Protein AF-A0A2U3YNX2-F1 (afdb_monomer)

Radius of gyration: 19.78 Å; Cα contacts (8 Å, |Δi|>4): 220; chains: 1; bounding box: 64×42×51 Å

Secondary structure (DSSP, 8-state):
--STT-S-TTTTTHHHHHHHGGGGSHHHHHHS---TTT-PPPPHHHHHHHHHHTTTTHHHHHHHHHHHHHHHHHHHH-SS--HHHHHHHHIIIIISSPPPTT--SGGG-GGGGTT-TTTTTHHHHHHHHHHHHIIIIIHHH-TT-HHHHHHHIIIIITTGGGS-HHHHHHHHHSS---SHHHHHHTT-----PPPPP-

Mean predicted aligned error: 4.1 Å

Organism: Leptonychotes weddellii (NCBI:txid9713)

Foldseek 3Di:
DQPFLPADLLASCLVVLLVVVLCLDDVSVQVVDADPPPRDTDDPVVSVVVNVCVLPCVQLVVLVLVLVLVLLQCVVPPDDDDSQVSSQVSCCPRNVHGDDPPDRVVVVVCCCVVPCRNPSCSVVSSNQLSLQLNCQQCVVPHVPDPVLVVLCCVLPGVRGHVDHPQRSSCSSRVHGGDNCSVCVVNVHDDDPDDPDDD

Solvent-accessible surface area (backbone atoms only — not comparable to full-atom values): 11283 Å² total; per-residue (Å²): 127,36,64,64,78,43,45,59,76,44,47,58,53,15,68,57,56,29,57,54,51,44,82,58,35,73,69,55,42,58,75,76,46,58,39,92,87,78,65,45,67,80,54,69,72,60,54,54,50,53,46,59,49,69,60,63,63,45,66,59,53,51,32,46,51,50,36,53,24,49,40,38,44,43,65,71,70,46,94,81,67,55,60,46,59,50,44,33,49,36,22,42,75,63,50,69,49,69,58,64,87,96,60,52,65,60,86,68,42,59,50,67,78,64,88,32,59,66,40,54,50,18,61,62,52,8,44,24,49,10,32,28,53,37,50,66,48,30,65,69,70,39,84,83,32,65,66,60,53,49,49,48,42,59,39,61,57,65,48,23,34,73,50,58,66,70,57,29,45,24,67,64,68,76,41,80,84,51,56,58,46,34,39,49,74,72,74,42,85,74,82,81,74,74,77,77,84,128

Sequence (198 aa):
MFSGTHVERDFVEAPSQMLENWVWEKEPLLRMSQHYKTGSAIPQELLEKLIKSRQANTGLFNLRQIVLAKVDQALHTQTAADPAEEYARLCQEILGVPATPGTNMPATFGHLAGGYDAQYYGYLWSEVYSMDMFHTRFKQEGILNGKVGMDYRSCILRPGGSQDASVMLKLFLGRDPKQDAFLLSKGLQVDRSEPAAC

pLDDT: mean 95.64, std 9.5, range [41.25, 98.88]

Structure (mmCIF, N/CA/C/O backbone):
data_AF-A0A2U3YNX2-F1
#
_entry.id   AF-A0A2U3YNX2-F1
#
loop_
_atom_site.group_PDB
_atom_site.id
_atom_site.type_symbol
_atom_site.label_atom_id
_atom_site.label_alt_id
_atom_site.label_comp_id
_atom_site.label_asym_id
_atom_site.label_entity_id
_atom_site.label_seq_id
_atom_site.pdbx_PDB_ins_code
_atom_site.Cartn_x
_atom_site.Cartn_y
_atom_site.Cartn_z
_atom_site.occupancy
_atom_site.B_iso_or_equiv
_atom_site.auth_seq_id
_atom_site.auth_comp_id
_atom_site.auth_asym_id
_atom_site.auth_atom_id
_atom_site.pdbx_PDB_model_num
ATOM 1 N N . MET A 1 1 ? 6.888 23.801 -3.495 1.00 81.25 1 MET A N 1
ATOM 2 C CA . MET A 1 1 ? 5.542 23.807 -2.877 1.00 81.25 1 MET A CA 1
ATOM 3 C C . MET A 1 1 ? 5.515 22.633 -1.911 1.00 81.25 1 MET A C 1
ATOM 5 O O . MET A 1 1 ? 5.880 21.557 -2.348 1.00 81.25 1 MET A O 1
ATOM 9 N N . PHE A 1 2 ? 5.182 22.837 -0.632 1.00 95.88 2 PHE A N 1
ATOM 10 C CA . PHE A 1 2 ? 5.321 21.809 0.424 1.00 95.88 2 PHE A CA 1
ATOM 11 C C . PHE A 1 2 ? 3.994 21.462 1.119 1.00 95.88 2 PHE A C 1
ATOM 13 O O . PHE A 1 2 ? 3.969 20.803 2.153 1.00 95.88 2 PHE A O 1
ATOM 20 N N . SER A 1 3 ? 2.874 21.959 0.598 1.00 97.06 3 SER A N 1
ATOM 21 C CA . SER A 1 3 ? 1.559 21.782 1.209 1.00 97.06 3 SER A CA 1
ATOM 22 C C . SER A 1 3 ? 0.959 20.411 0.894 1.00 97.06 3 SER A C 1
ATOM 24 O O . SER A 1 3 ? 1.082 19.912 -0.223 1.00 97.06 3 SER A O 1
ATOM 26 N N . GLY A 1 4 ? 0.227 19.839 1.852 1.00 96.44 4 GLY A N 1
ATOM 27 C CA . GLY A 1 4 ? -0.567 18.626 1.640 1.00 96.44 4 GLY A CA 1
ATOM 28 C C . GLY A 1 4 ? 0.288 17.422 1.246 1.00 96.44 4 GLY A C 1
ATOM 29 O O . GLY A 1 4 ? 1.266 17.111 1.913 1.00 96.44 4 GLY A O 1
ATOM 30 N N . THR A 1 5 ? -0.089 16.759 0.155 1.00 96.56 5 THR A N 1
ATOM 31 C CA . THR A 1 5 ? 0.521 15.511 -0.330 1.00 96.56 5 THR A CA 1
ATOM 32 C C . THR A 1 5 ? 1.736 15.727 -1.241 1.00 96.56 5 THR A C 1
ATOM 34 O O . THR A 1 5 ? 2.142 14.803 -1.940 1.00 96.56 5 THR A O 1
ATOM 37 N N . HIS A 1 6 ? 2.317 16.932 -1.275 1.00 96.38 6 HIS A N 1
ATOM 38 C CA . HIS A 1 6 ? 3.547 17.218 -2.027 1.00 96.38 6 HIS A CA 1
ATOM 39 C C . HIS A 1 6 ? 4.790 16.703 -1.284 1.00 96.38 6 HIS A C 1
ATOM 41 O O . HIS A 1 6 ? 5.629 17.493 -0.864 1.00 96.38 6 HIS A O 1
ATOM 47 N N . VAL A 1 7 ? 4.867 15.388 -1.100 1.00 96.81 7 VAL A N 1
ATOM 48 C CA . VAL A 1 7 ? 5.974 14.649 -0.471 1.00 96.81 7 VAL A CA 1
ATOM 49 C C . VAL A 1 7 ? 6.688 13.786 -1.517 1.00 96.81 7 VAL A C 1
ATOM 51 O O . VAL A 1 7 ? 6.331 13.804 -2.699 1.00 96.81 7 VAL A O 1
ATOM 54 N N . GLU A 1 8 ? 7.692 13.024 -1.099 1.00 96.38 8 GLU A N 1
ATOM 55 C CA . GLU A 1 8 ? 8.365 12.040 -1.937 1.00 96.38 8 GLU A CA 1
ATOM 56 C C . GLU A 1 8 ? 7.362 11.025 -2.508 1.00 96.38 8 GLU A C 1
ATOM 58 O O . GLU A 1 8 ? 6.446 10.550 -1.828 1.00 96.38 8 GLU A O 1
ATOM 63 N N . ARG A 1 9 ? 7.517 10.689 -3.793 1.00 93.00 9 ARG A N 1
ATOM 64 C CA . ARG A 1 9 ? 6.574 9.829 -4.529 1.00 93.00 9 ARG A CA 1
ATOM 65 C C . ARG A 1 9 ? 6.492 8.409 -3.985 1.00 93.00 9 ARG A C 1
ATOM 67 O O . ARG A 1 9 ? 5.447 7.783 -4.100 1.00 93.00 9 ARG A O 1
ATOM 74 N N . ASP A 1 10 ? 7.562 7.921 -3.377 1.00 95.19 10 ASP A N 1
ATOM 75 C CA . ASP A 1 10 ? 7.622 6.622 -2.717 1.00 95.19 10 ASP A CA 1
ATOM 76 C C . ASP A 1 10 ? 7.159 6.664 -1.249 1.00 95.19 10 ASP A C 1
ATOM 78 O O . ASP A 1 10 ? 7.093 5.617 -0.606 1.00 95.19 10 ASP A O 1
ATOM 82 N N . PHE A 1 11 ? 6.764 7.834 -0.734 1.00 97.69 11 PHE A N 1
ATOM 83 C CA . PHE A 1 11 ? 6.149 8.000 0.586 1.00 97.69 11 PHE A CA 1
ATOM 84 C C . PHE A 1 11 ? 4.675 8.421 0.536 1.00 97.69 11 PHE A C 1
ATOM 86 O O . PHE A 1 11 ? 3.937 8.157 1.484 1.00 97.69 11 PHE A O 1
ATOM 93 N N . VAL A 1 12 ? 4.223 9.065 -0.545 1.00 96.81 12 VAL A N 1
ATOM 94 C CA . VAL A 1 12 ? 2.881 9.674 -0.631 1.00 96.81 12 VAL A CA 1
ATOM 95 C C . VAL A 1 12 ? 1.726 8.703 -0.345 1.00 96.81 12 VAL A C 1
ATOM 97 O O . VAL A 1 12 ? 0.701 9.125 0.189 1.00 96.81 12 VAL A O 1
ATOM 100 N N . GLU A 1 13 ? 1.905 7.408 -0.627 1.00 96.88 13 GLU A N 1
ATOM 101 C CA . GLU A 1 13 ? 0.905 6.359 -0.380 1.00 96.88 13 GLU A CA 1
ATOM 102 C C . GLU A 1 13 ? 1.015 5.729 1.020 1.00 96.88 13 GLU A C 1
ATOM 104 O O . GLU A 1 13 ? 0.081 5.080 1.491 1.00 96.88 13 GLU A O 1
ATOM 109 N N . ALA A 1 14 ? 2.128 5.914 1.736 1.00 98.31 14 ALA A N 1
ATOM 110 C CA . ALA A 1 14 ? 2.319 5.279 3.038 1.00 98.31 14 ALA A CA 1
ATOM 111 C C . ALA A 1 14 ? 1.260 5.724 4.073 1.00 98.31 14 ALA A C 1
ATOM 113 O O . ALA A 1 14 ? 0.744 4.869 4.801 1.00 98.31 14 ALA A O 1
ATOM 114 N N . PRO A 1 15 ? 0.860 7.014 4.152 1.00 98.56 15 PRO A N 1
ATOM 115 C CA . PRO A 1 15 ? -0.241 7.446 5.011 1.00 98.56 15 PRO A CA 1
ATOM 116 C C . PRO A 1 15 ? -1.586 6.771 4.700 1.00 98.56 15 PRO A C 1
ATOM 118 O O . PRO A 1 15 ? -2.270 6.342 5.631 1.00 98.56 15 PRO A O 1
ATOM 121 N N . SER A 1 16 ? -1.973 6.666 3.423 1.00 98.44 16 SER A N 1
ATOM 122 C CA . SER A 1 16 ? -3.249 6.069 3.002 1.00 98.44 16 SER A CA 1
ATOM 123 C C . SER A 1 16 ? -3.256 4.559 3.243 1.00 98.44 16 SER A C 1
ATOM 125 O O . SER A 1 16 ? -4.151 4.061 3.927 1.00 98.44 16 SER A O 1
ATOM 127 N N . GLN A 1 17 ? -2.218 3.848 2.799 1.00 98.50 17 GLN A N 1
ATOM 128 C CA . GLN A 1 17 ? -2.073 2.403 3.006 1.00 98.50 17 GLN A CA 1
ATOM 129 C C . GLN A 1 17 ? -2.008 2.025 4.494 1.00 98.50 17 GLN A C 1
ATOM 131 O O . GLN A 1 17 ? -2.507 0.975 4.902 1.00 98.50 17 GLN A O 1
ATOM 136 N N . MET A 1 18 ? -1.461 2.895 5.351 1.00 98.62 18 MET A N 1
ATOM 137 C CA . MET A 1 18 ? -1.466 2.662 6.798 1.00 98.62 18 MET A CA 1
ATOM 138 C C . MET A 1 18 ? -2.904 2.626 7.325 1.00 98.62 18 MET A C 1
ATOM 140 O O . MET A 1 18 ? -3.254 1.726 8.093 1.00 98.62 18 MET A O 1
ATOM 144 N N . LEU A 1 19 ? -3.739 3.578 6.895 1.00 98.69 19 LEU A N 1
ATOM 145 C CA . LEU A 1 19 ? -5.139 3.690 7.306 1.00 98.69 19 LEU A CA 1
ATOM 146 C C . LEU A 1 19 ? -6.004 2.538 6.777 1.00 98.69 19 LEU A C 1
ATOM 148 O O . LEU A 1 19 ? -6.979 2.170 7.435 1.00 98.69 19 LEU A O 1
ATOM 152 N N . GLU A 1 20 ? -5.623 1.891 5.671 1.00 98.62 20 GLU A N 1
ATOM 153 C CA . GLU A 1 20 ? -6.298 0.677 5.190 1.00 98.62 20 GLU A CA 1
ATOM 154 C C . GLU A 1 20 ? -6.285 -0.457 6.224 1.00 98.62 20 GLU A C 1
ATOM 156 O O . GLU A 1 20 ? -7.176 -1.302 6.225 1.00 98.62 20 GLU A O 1
ATOM 161 N N . ASN A 1 21 ? -5.342 -0.480 7.171 1.00 98.62 21 ASN A N 1
ATOM 162 C CA . ASN A 1 21 ? -5.353 -1.497 8.222 1.00 98.62 21 ASN A CA 1
ATOM 163 C C . ASN A 1 21 ? -6.625 -1.465 9.085 1.00 98.62 21 ASN A C 1
ATOM 165 O O . ASN A 1 21 ? -7.028 -2.510 9.589 1.00 98.62 21 ASN A O 1
ATOM 169 N N . TRP A 1 22 ? -7.312 -0.323 9.211 1.00 98.69 22 TRP A N 1
ATOM 170 C CA . TRP A 1 22 ? -8.541 -0.237 10.006 1.00 98.69 22 TRP A CA 1
ATOM 171 C C . TRP A 1 22 ? -9.676 -1.076 9.416 1.00 98.69 22 TRP A C 1
ATOM 173 O O . TRP A 1 22 ? -10.445 -1.653 10.182 1.00 98.69 22 TRP A O 1
ATOM 183 N N . VAL A 1 23 ? -9.764 -1.234 8.089 1.00 98.56 23 VAL A N 1
ATOM 184 C CA . VAL A 1 23 ? -10.784 -2.112 7.476 1.00 98.56 23 VAL A CA 1
ATOM 185 C C . VAL A 1 23 ? -10.473 -3.606 7.647 1.00 98.56 23 VAL A C 1
ATOM 187 O O . VAL A 1 23 ? -11.238 -4.451 7.195 1.00 98.56 23 VAL A O 1
ATOM 190 N N . TRP A 1 24 ? -9.384 -3.941 8.343 1.00 98.50 24 TRP A N 1
ATOM 191 C CA . TRP A 1 24 ? -8.986 -5.305 8.693 1.00 98.50 24 TRP A CA 1
ATOM 192 C C . TRP A 1 24 ? -8.952 -5.551 10.207 1.00 98.50 24 TRP A C 1
ATOM 194 O O . TRP A 1 24 ? -8.499 -6.604 10.652 1.00 98.50 24 TRP A O 1
ATOM 204 N N . GLU A 1 25 ? -9.449 -4.607 11.007 1.00 98.38 25 GLU A N 1
ATOM 205 C CA . GLU A 1 25 ? -9.525 -4.719 12.461 1.00 98.38 25 GLU A CA 1
ATOM 206 C C . GLU A 1 25 ? -10.983 -4.831 12.921 1.00 98.38 25 GLU A C 1
ATOM 208 O O . GLU A 1 25 ? -11.876 -4.137 12.431 1.00 98.38 25 GLU A O 1
ATOM 213 N N . LYS A 1 26 ? -11.232 -5.699 13.909 1.00 97.88 26 LYS A N 1
ATOM 214 C CA . LYS A 1 26 ? -12.588 -6.010 14.389 1.00 97.88 26 LYS A CA 1
ATOM 215 C C . LYS A 1 26 ? -13.340 -4.777 14.891 1.00 97.88 26 LYS A C 1
ATOM 217 O O . LYS A 1 26 ? -14.494 -4.576 14.523 1.00 97.88 26 LYS A O 1
ATOM 222 N N . GLU A 1 27 ? -12.712 -3.975 15.744 1.00 97.81 27 GLU A N 1
ATOM 223 C CA . GLU A 1 27 ? -13.379 -2.835 16.377 1.00 97.81 27 GLU A CA 1
ATOM 224 C C . GLU A 1 27 ? -13.766 -1.739 15.361 1.00 97.81 27 GLU A C 1
ATOM 226 O O . GLU A 1 27 ? -14.940 -1.364 15.337 1.00 97.81 27 GLU A O 1
ATOM 231 N N . PRO A 1 28 ? -12.880 -1.270 14.456 1.00 98.44 28 PRO A N 1
ATOM 232 C CA . PRO A 1 28 ? -13.285 -0.347 13.397 1.00 98.44 28 PRO A CA 1
ATOM 233 C C . PRO A 1 28 ? -14.353 -0.919 12.457 1.00 98.44 28 PRO A C 1
ATOM 235 O O . PRO A 1 28 ? -15.303 -0.209 12.133 1.00 98.44 28 PRO A O 1
ATOM 238 N N . LEU A 1 29 ? -14.258 -2.193 12.056 1.00 98.62 29 LEU A N 1
ATOM 239 C CA . LEU A 1 29 ? -15.266 -2.828 11.198 1.00 98.62 29 LEU A CA 1
ATOM 240 C C . LEU A 1 29 ? -16.660 -2.812 11.834 1.00 98.62 29 LEU A C 1
ATOM 242 O O . LEU A 1 29 ? -17.636 -2.487 11.160 1.00 98.62 29 LEU A O 1
ATOM 246 N N . LEU A 1 30 ? -16.767 -3.091 13.135 1.00 98.25 30 LEU A N 1
ATOM 247 C CA . LEU A 1 30 ? -18.038 -3.013 13.865 1.00 98.25 30 LEU A CA 1
ATOM 248 C C . LEU A 1 30 ? -18.584 -1.581 13.952 1.00 98.25 30 LEU A C 1
ATOM 250 O O . LEU A 1 30 ? -19.796 -1.395 13.950 1.00 98.25 30 LEU A O 1
ATOM 254 N N . ARG A 1 31 ? -17.715 -0.564 13.990 1.00 98.44 31 ARG A N 1
ATOM 255 C CA . ARG A 1 31 ? -18.131 0.850 13.975 1.00 98.44 31 ARG A CA 1
ATOM 256 C C . ARG A 1 31 ? -18.600 1.328 12.600 1.00 98.44 31 ARG A C 1
ATOM 258 O O . ARG A 1 31 ? -19.369 2.280 12.530 1.00 98.44 31 ARG A O 1
ATOM 265 N N . MET A 1 32 ? -18.124 0.698 11.528 1.00 98.50 32 MET A N 1
ATOM 266 C CA . MET A 1 32 ? -18.428 1.068 10.140 1.00 98.50 32 MET A CA 1
ATOM 267 C C . MET A 1 32 ? -19.516 0.196 9.501 1.00 98.50 32 MET A C 1
ATOM 269 O O . MET A 1 32 ? -19.795 0.349 8.313 1.00 98.50 32 MET A O 1
ATOM 273 N N . SER A 1 33 ? -20.123 -0.731 10.245 1.00 98.12 33 SER A N 1
ATOM 274 C CA . SER A 1 33 ? -21.068 -1.694 9.681 1.00 98.12 33 SER A CA 1
ATOM 275 C C . SER A 1 33 ? -22.352 -1.825 10.486 1.00 98.12 33 SER A C 1
ATOM 277 O O . SER A 1 33 ? -22.368 -1.793 11.714 1.00 98.12 33 SER A O 1
ATOM 279 N N . GLN A 1 34 ? -23.447 -2.016 9.756 1.00 98.38 34 GLN A N 1
ATOM 280 C CA . GLN A 1 34 ? -24.758 -2.330 10.299 1.00 98.38 34 GLN A CA 1
ATOM 281 C C . GLN A 1 34 ? -25.605 -2.984 9.200 1.00 98.38 34 GLN A C 1
ATOM 283 O O . GLN A 1 34 ? -25.573 -2.545 8.049 1.00 98.38 34 GLN A O 1
ATOM 288 N N . HIS A 1 35 ? -26.368 -4.033 9.519 1.00 98.62 35 HIS A N 1
ATOM 289 C CA . HIS A 1 35 ? -27.252 -4.653 8.533 1.00 98.62 35 HIS A CA 1
ATOM 290 C C . HIS A 1 35 ? -28.368 -3.682 8.117 1.00 98.62 35 HIS A C 1
ATOM 292 O O . HIS A 1 35 ? -29.153 -3.240 8.955 1.00 98.62 35 HIS A O 1
ATOM 298 N N . TYR A 1 36 ? -28.478 -3.403 6.815 1.00 98.62 36 TYR A N 1
ATOM 299 C CA . TYR A 1 36 ? -29.333 -2.336 6.274 1.00 98.62 36 TYR A CA 1
ATOM 300 C C . TYR A 1 36 ? -30.830 -2.454 6.613 1.00 98.62 36 TYR A C 1
ATOM 302 O O . TYR A 1 36 ? -31.528 -1.447 6.623 1.00 98.62 36 TYR A O 1
ATOM 310 N N . LYS A 1 37 ? -31.335 -3.669 6.881 1.00 98.44 37 LYS A N 1
ATOM 311 C CA . LYS A 1 37 ? -32.742 -3.902 7.269 1.00 98.44 37 LYS A CA 1
ATOM 312 C C . LYS A 1 37 ? -32.954 -4.025 8.770 1.00 98.44 37 LYS A C 1
ATOM 314 O O . LYS A 1 37 ? -33.928 -3.508 9.294 1.00 98.44 37 LYS A O 1
ATOM 319 N N . THR A 1 38 ? -32.100 -4.792 9.442 1.00 98.44 38 THR A N 1
ATOM 320 C CA . THR A 1 38 ? -32.354 -5.237 10.826 1.00 98.44 38 THR A CA 1
ATOM 321 C C . THR A 1 38 ? -31.574 -4.437 11.855 1.00 98.44 38 THR A C 1
ATOM 323 O O . THR A 1 38 ? -31.793 -4.612 13.048 1.00 98.44 38 THR A O 1
ATOM 326 N N . GLY A 1 39 ? -30.618 -3.613 11.427 1.00 98.31 39 GLY A N 1
ATOM 327 C CA . GLY A 1 39 ? -29.741 -2.894 12.341 1.00 98.31 39 GLY A CA 1
ATOM 328 C C . GLY A 1 39 ? -28.710 -3.780 13.055 1.00 98.31 39 GLY A C 1
ATOM 329 O O . GLY A 1 39 ? -27.966 -3.281 13.895 1.00 98.31 39 GLY A O 1
ATOM 330 N N . SER A 1 40 ? -28.664 -5.083 12.759 1.00 98.25 40 SER A N 1
ATOM 331 C CA . SER A 1 40 ? -27.808 -6.047 13.458 1.00 98.25 40 SER A CA 1
ATOM 332 C C . SER A 1 40 ? -26.331 -5.864 13.101 1.00 98.25 40 SER A C 1
ATOM 334 O O . SER A 1 40 ? -25.998 -5.529 11.962 1.00 98.25 40 SER A O 1
ATOM 336 N N . ALA A 1 41 ? -25.447 -6.121 14.067 1.00 98.19 41 ALA A N 1
ATOM 337 C CA . ALA A 1 41 ? -24.003 -6.138 13.849 1.00 98.19 41 ALA A CA 1
ATOM 338 C C . ALA A 1 41 ? -23.562 -7.353 13.012 1.00 98.19 41 ALA A C 1
ATOM 340 O O . ALA A 1 41 ? -24.265 -8.366 12.945 1.00 98.19 41 ALA A O 1
ATOM 341 N N . ILE A 1 42 ? -22.374 -7.265 12.405 1.00 97.69 42 ILE A N 1
ATOM 342 C CA . ILE A 1 42 ? -21.748 -8.391 11.699 1.00 97.69 42 ILE A CA 1
ATOM 343 C C . ILE A 1 42 ? -21.519 -9.550 12.690 1.00 97.69 42 ILE A C 1
ATOM 345 O O . ILE A 1 42 ? -20.919 -9.329 13.746 1.00 97.69 42 ILE A O 1
ATOM 349 N N . PRO A 1 43 ? -21.937 -10.791 12.370 1.00 98.12 43 PRO A N 1
ATOM 350 C CA . PRO A 1 43 ? -21.636 -11.955 13.198 1.00 98.12 43 PRO A CA 1
ATOM 351 C C . PRO A 1 43 ? -20.128 -12.164 13.379 1.00 98.12 43 PRO A C 1
ATOM 353 O O . PRO A 1 43 ? -19.364 -12.067 12.418 1.00 98.12 43 PRO A O 1
ATOM 356 N N . GLN A 1 44 ? -19.703 -12.525 14.593 1.00 97.50 44 GLN A N 1
ATOM 357 C CA . GLN A 1 44 ? -18.285 -12.708 14.929 1.00 97.50 44 GLN A CA 1
ATOM 358 C C . GLN A 1 44 ? -17.566 -13.680 13.981 1.00 97.50 44 GLN A C 1
ATOM 360 O O . GLN A 1 44 ? -16.460 -13.400 13.527 1.00 97.50 44 GLN A O 1
ATOM 365 N N . GLU A 1 45 ? -18.216 -14.790 13.635 1.00 98.25 45 GLU A N 1
ATOM 366 C CA . GLU A 1 45 ? -17.665 -15.794 12.722 1.00 98.25 45 GLU A CA 1
ATOM 367 C C . GLU A 1 45 ? -17.398 -15.225 11.316 1.00 98.25 45 GLU A C 1
ATOM 369 O O . GLU A 1 45 ? -16.378 -15.529 10.694 1.00 98.25 45 GLU A O 1
ATOM 374 N N . LEU A 1 46 ? -18.296 -14.373 10.810 1.00 98.56 46 LEU A N 1
ATOM 375 C CA . LEU A 1 46 ? -18.129 -13.723 9.509 1.00 98.56 46 LEU A CA 1
ATOM 376 C C . LEU A 1 46 ? -16.984 -12.705 9.551 1.00 98.56 46 LEU A C 1
ATOM 378 O O . LEU A 1 46 ? -16.191 -12.631 8.615 1.00 98.56 46 LEU A O 1
ATOM 382 N N . LEU A 1 47 ? -16.866 -11.968 10.655 1.00 98.31 47 LEU A N 1
ATOM 383 C CA . LEU A 1 47 ? -15.803 -10.990 10.858 1.00 98.31 47 LEU A CA 1
ATOM 384 C C . LEU A 1 47 ? -14.414 -11.643 10.884 1.00 98.31 47 LEU A C 1
ATOM 386 O O . LEU A 1 47 ? -13.484 -11.157 10.245 1.00 98.31 47 LEU A O 1
ATOM 390 N N . GLU A 1 48 ? -14.273 -12.778 11.568 1.00 98.25 48 GLU A N 1
ATOM 391 C CA . GLU A 1 48 ? -13.018 -13.537 11.595 1.00 98.25 48 GLU A CA 1
ATOM 392 C C . GLU A 1 48 ? -12.634 -14.081 10.216 1.00 98.25 48 GLU A C 1
ATOM 394 O O . GLU A 1 48 ? -11.462 -14.026 9.841 1.00 98.25 48 GLU A O 1
ATOM 399 N N . LYS A 1 49 ? -13.608 -14.578 9.441 1.00 98.62 49 LYS A N 1
ATOM 400 C CA . LYS A 1 49 ? -13.377 -15.031 8.059 1.00 98.62 49 LYS A CA 1
ATOM 401 C C . LYS A 1 49 ? -12.943 -13.879 7.155 1.00 98.62 49 LYS A C 1
ATOM 403 O O . LYS A 1 49 ? -11.987 -14.045 6.399 1.00 98.62 49 LYS A O 1
ATOM 408 N N . LEU A 1 50 ? -13.591 -12.718 7.269 1.00 98.56 50 LEU A N 1
ATOM 409 C CA . LEU A 1 50 ? -13.223 -11.510 6.531 1.00 98.56 50 LEU A CA 1
ATOM 410 C C . LEU A 1 50 ? -11.771 -11.118 6.819 1.00 98.56 50 LEU A C 1
ATOM 412 O O . LEU A 1 50 ? -10.973 -11.034 5.891 1.00 98.56 50 LEU A O 1
ATOM 416 N N . ILE A 1 51 ? -11.394 -10.967 8.089 1.00 98.12 51 ILE A N 1
ATOM 417 C CA . ILE A 1 51 ? -10.030 -10.567 8.466 1.00 98.12 51 ILE A CA 1
ATOM 418 C C . ILE A 1 51 ? -8.997 -11.595 7.976 1.00 98.12 51 ILE A C 1
ATOM 420 O O . ILE A 1 51 ? -7.974 -11.219 7.404 1.00 98.12 51 ILE A O 1
ATOM 424 N N . LYS A 1 52 ? -9.277 -12.899 8.123 1.00 98.00 52 LYS A N 1
ATOM 425 C CA . LYS A 1 52 ? -8.394 -13.971 7.624 1.00 98.00 52 LYS A CA 1
ATOM 426 C C . LYS A 1 52 ? -8.233 -13.947 6.102 1.00 98.00 52 LYS A C 1
ATOM 428 O O . LYS A 1 52 ? -7.145 -14.238 5.608 1.00 98.00 52 LYS A O 1
ATOM 433 N N . SER A 1 53 ? -9.276 -13.571 5.358 1.00 98.31 53 SER A N 1
ATOM 434 C CA . SER A 1 53 ? -9.225 -13.517 3.892 1.00 98.31 53 SER A CA 1
ATOM 435 C C . SER A 1 53 ? -8.251 -12.475 3.337 1.00 98.31 53 SER A C 1
ATOM 437 O O . SER A 1 53 ? -7.852 -12.609 2.185 1.00 98.31 53 SER A O 1
ATOM 439 N N . ARG A 1 54 ? -7.776 -11.515 4.151 1.00 97.69 54 ARG A N 1
ATOM 440 C CA . ARG A 1 54 ? -6.742 -10.537 3.755 1.00 97.69 54 ARG A CA 1
ATOM 441 C C . ARG A 1 54 ? -5.490 -11.193 3.162 1.00 97.69 54 ARG A C 1
ATOM 443 O O . ARG A 1 54 ? -4.820 -10.602 2.324 1.00 97.69 54 ARG A O 1
ATOM 450 N N . GLN A 1 55 ? -5.168 -12.409 3.605 1.00 96.44 55 GLN A N 1
ATOM 451 C CA . GLN A 1 55 ? -3.973 -13.136 3.169 1.00 96.44 55 GLN A CA 1
ATOM 452 C C . GLN A 1 55 ? -4.174 -13.928 1.874 1.00 96.44 55 GLN A C 1
ATOM 454 O O . GLN A 1 55 ? -3.201 -14.407 1.288 1.00 96.44 55 GLN A O 1
ATOM 459 N N . ALA A 1 56 ? -5.418 -14.078 1.410 1.00 97.31 56 ALA A N 1
ATOM 460 C CA . ALA A 1 56 ? -5.708 -14.831 0.201 1.00 97.31 56 ALA A CA 1
ATOM 461 C C . ALA A 1 56 ? -4.957 -14.225 -0.994 1.00 97.31 56 ALA A C 1
ATOM 463 O O . ALA A 1 56 ? -5.061 -13.034 -1.274 1.00 97.31 56 ALA A O 1
ATOM 464 N N . ASN A 1 57 ? -4.191 -15.060 -1.700 1.00 97.00 57 ASN A N 1
ATOM 465 C CA . ASN A 1 57 ? -3.427 -14.702 -2.902 1.00 97.00 57 ASN A CA 1
ATOM 466 C C . ASN A 1 57 ? -2.357 -13.608 -2.719 1.00 97.00 57 ASN A C 1
ATOM 468 O O . ASN A 1 57 ? -1.805 -13.134 -3.712 1.00 97.00 57 ASN A O 1
ATOM 472 N N . THR A 1 58 ? -2.012 -13.235 -1.480 1.00 96.75 58 THR A N 1
ATOM 473 C CA . THR A 1 58 ? -1.091 -12.117 -1.210 1.00 96.75 58 THR A CA 1
ATOM 474 C C . THR A 1 58 ? 0.297 -12.328 -1.829 1.00 96.75 58 THR A C 1
ATOM 476 O O . THR A 1 58 ? 0.903 -11.374 -2.310 1.00 96.75 58 THR A O 1
ATOM 479 N N . GLY A 1 59 ? 0.771 -13.578 -1.913 1.00 97.38 59 GLY A N 1
ATOM 480 C CA . GLY A 1 59 ? 2.035 -13.922 -2.573 1.00 97.38 59 GLY A CA 1
ATOM 481 C C . GLY A 1 59 ? 2.032 -13.574 -4.064 1.00 97.38 59 GLY A C 1
ATOM 482 O O . GLY A 1 59 ? 2.831 -12.753 -4.503 1.00 97.38 59 GLY A O 1
ATOM 483 N N . LEU A 1 60 ? 1.088 -14.128 -4.835 1.00 97.94 60 LEU A N 1
ATOM 484 C CA . LEU A 1 60 ? 0.964 -13.847 -6.274 1.00 97.94 60 LEU A CA 1
ATOM 485 C C . LEU A 1 60 ? 0.656 -12.372 -6.553 1.00 97.94 60 LEU A C 1
ATOM 487 O O . LEU A 1 60 ? 1.183 -11.805 -7.508 1.00 97.94 60 LEU A O 1
ATOM 491 N N . PHE A 1 61 ? -0.162 -11.737 -5.708 1.00 97.25 61 PHE A N 1
ATOM 492 C CA . PHE A 1 61 ? -0.441 -10.309 -5.815 1.00 97.25 61 PHE A CA 1
ATOM 493 C C . PHE A 1 61 ? 0.846 -9.478 -5.705 1.00 97.25 61 PHE A C 1
ATOM 495 O O . PHE A 1 61 ? 1.124 -8.670 -6.590 1.00 97.25 61 PHE A O 1
ATOM 502 N N . ASN A 1 62 ? 1.661 -9.716 -4.671 1.00 97.25 62 ASN A N 1
ATOM 503 C CA . ASN A 1 62 ? 2.916 -8.990 -4.468 1.00 97.25 62 ASN A CA 1
ATOM 504 C C . ASN A 1 62 ? 3.955 -9.315 -5.549 1.00 97.25 62 ASN A C 1
ATOM 506 O O . ASN A 1 62 ? 4.600 -8.403 -6.058 1.00 97.25 62 ASN A O 1
ATOM 510 N N . LEU A 1 63 ? 4.070 -10.577 -5.978 1.00 98.50 63 LEU A N 1
ATOM 511 C CA . LEU A 1 63 ? 4.948 -10.956 -7.092 1.00 98.50 63 LEU A CA 1
ATOM 512 C C . LEU A 1 63 ? 4.572 -10.221 -8.383 1.00 98.50 63 LEU A C 1
ATOM 514 O O . LEU A 1 63 ? 5.450 -9.730 -9.089 1.00 98.50 63 LEU A O 1
ATOM 518 N N . ARG A 1 64 ? 3.274 -10.056 -8.667 1.00 98.62 64 ARG A N 1
ATOM 519 C CA . ARG A 1 64 ? 2.820 -9.258 -9.812 1.00 98.62 64 ARG A CA 1
ATOM 520 C C . ARG A 1 64 ? 3.189 -7.778 -9.668 1.00 98.62 64 ARG A C 1
ATOM 522 O O . ARG A 1 64 ? 3.589 -7.173 -10.657 1.00 98.62 64 ARG A O 1
ATOM 529 N N . GLN A 1 65 ? 3.082 -7.191 -8.473 1.00 98.19 65 GLN A N 1
ATOM 530 C CA . GLN A 1 65 ? 3.533 -5.810 -8.241 1.00 98.19 65 GLN A CA 1
ATOM 531 C C . GLN A 1 65 ? 5.049 -5.666 -8.449 1.00 98.19 65 GLN A C 1
ATOM 533 O O . GLN A 1 65 ? 5.487 -4.695 -9.061 1.00 98.19 65 GLN A O 1
ATOM 538 N N . ILE A 1 66 ? 5.840 -6.662 -8.034 1.00 98.50 66 ILE A N 1
ATOM 539 C CA . ILE A 1 66 ? 7.290 -6.707 -8.279 1.00 98.50 66 ILE A CA 1
ATOM 540 C C . ILE A 1 66 ? 7.595 -6.778 -9.780 1.00 98.50 66 ILE A C 1
ATOM 542 O O . ILE A 1 66 ? 8.500 -6.084 -10.237 1.00 98.50 66 ILE A O 1
ATOM 546 N N . VAL A 1 67 ? 6.844 -7.568 -10.558 1.00 98.75 67 VAL A N 1
ATOM 547 C CA . VAL A 1 67 ? 6.976 -7.597 -12.028 1.00 98.75 67 VAL A CA 1
ATOM 548 C C . VAL A 1 67 ? 6.755 -6.206 -12.616 1.00 98.75 67 VAL A C 1
ATOM 550 O O . VAL A 1 67 ? 7.596 -5.733 -13.371 1.00 98.75 67 VAL A O 1
ATOM 553 N N . LEU A 1 68 ? 5.667 -5.527 -12.241 1.00 98.69 68 LEU A N 1
ATOM 554 C CA . LEU A 1 68 ? 5.358 -4.187 -12.749 1.00 98.69 68 LEU A CA 1
ATOM 555 C C . LEU A 1 68 ? 6.430 -3.158 -12.370 1.00 98.69 68 LEU A C 1
ATOM 557 O O . LEU A 1 68 ? 6.866 -2.394 -13.225 1.00 98.69 68 LEU A O 1
ATOM 561 N N . ALA A 1 69 ? 6.904 -3.186 -11.121 1.00 98.44 69 ALA A N 1
ATOM 562 C CA . ALA A 1 69 ? 7.989 -2.322 -10.669 1.00 98.44 69 ALA A CA 1
ATOM 563 C C . ALA A 1 69 ? 9.294 -2.596 -11.429 1.00 98.44 69 ALA A C 1
ATOM 565 O O . ALA A 1 69 ? 9.994 -1.663 -11.805 1.00 98.44 69 ALA A O 1
ATOM 566 N N . LYS A 1 70 ? 9.625 -3.865 -11.694 1.00 98.62 70 LYS A N 1
ATOM 567 C CA . LYS A 1 70 ? 10.832 -4.225 -12.449 1.00 98.62 70 LYS A CA 1
ATOM 568 C C . LYS A 1 70 ? 10.744 -3.854 -13.924 1.00 98.62 70 LYS A C 1
ATOM 570 O O . LYS A 1 70 ? 11.749 -3.400 -14.454 1.00 98.62 70 LYS A O 1
ATOM 575 N N . VAL A 1 71 ? 9.580 -4.000 -14.561 1.00 98.62 71 VAL A N 1
ATOM 576 C CA . VAL A 1 71 ? 9.365 -3.495 -15.927 1.00 98.62 71 VAL A CA 1
ATOM 577 C C . VAL A 1 71 ? 9.568 -1.988 -15.958 1.00 98.62 71 VAL A C 1
ATOM 579 O O . VAL A 1 71 ? 10.349 -1.505 -16.766 1.00 98.62 71 VAL A O 1
ATOM 582 N N . ASP A 1 72 ? 8.927 -1.256 -15.048 1.00 98.56 72 ASP A N 1
ATOM 583 C CA . ASP A 1 72 ? 9.093 0.193 -14.941 1.00 98.56 72 ASP A CA 1
ATOM 584 C C . ASP A 1 72 ? 10.573 0.585 -14.773 1.00 98.56 72 ASP A C 1
ATOM 586 O O . ASP A 1 72 ? 11.083 1.399 -15.536 1.00 98.56 72 ASP A O 1
ATOM 590 N N . GLN A 1 73 ? 11.314 -0.058 -13.866 1.00 98.56 73 GLN A N 1
ATOM 591 C CA . GLN A 1 73 ? 12.752 0.199 -13.724 1.00 98.56 73 GLN A CA 1
ATOM 592 C C . GLN A 1 73 ? 13.546 -0.150 -14.987 1.00 98.56 73 GLN A C 1
ATOM 594 O O . GLN A 1 73 ? 14.409 0.623 -15.396 1.00 98.56 73 GLN A O 1
ATOM 599 N N . ALA A 1 74 ? 13.276 -1.293 -15.622 1.00 98.19 74 ALA A N 1
ATOM 600 C CA . ALA A 1 74 ? 13.985 -1.721 -16.824 1.00 98.19 74 ALA A CA 1
ATOM 601 C C . ALA A 1 74 ? 13.812 -0.716 -17.970 1.00 98.19 74 ALA A C 1
ATOM 603 O O . ALA A 1 74 ? 14.800 -0.319 -18.583 1.00 98.19 74 ALA A O 1
ATOM 604 N N . LEU A 1 75 ? 12.587 -0.241 -18.202 1.00 97.94 75 LEU A N 1
ATOM 605 C CA . LEU A 1 75 ? 12.284 0.714 -19.271 1.00 97.94 75 LEU A CA 1
ATOM 606 C C . LEU A 1 75 ? 12.947 2.083 -19.079 1.00 97.94 75 LEU A C 1
ATOM 608 O O . LEU A 1 75 ? 13.234 2.757 -20.063 1.00 97.94 75 LEU A O 1
ATOM 612 N N . HIS A 1 76 ? 13.226 2.477 -17.837 1.00 97.69 76 HIS A N 1
ATOM 613 C CA . HIS A 1 76 ? 13.853 3.763 -17.520 1.00 97.69 76 HIS A CA 1
ATOM 614 C C . HIS A 1 76 ? 15.359 3.668 -17.227 1.00 97.69 76 HIS A C 1
ATOM 616 O O . HIS A 1 76 ? 15.992 4.679 -16.926 1.00 97.69 76 HIS A O 1
ATOM 622 N N . THR A 1 77 ? 15.954 2.474 -17.312 1.00 97.75 77 THR A N 1
ATOM 623 C CA . THR A 1 77 ? 17.394 2.264 -17.064 1.00 97.75 77 THR A CA 1
ATOM 624 C C . THR A 1 77 ? 18.120 1.577 -18.216 1.00 97.75 77 THR A C 1
ATOM 626 O O . THR A 1 77 ? 19.324 1.772 -18.379 1.00 97.75 77 THR A O 1
ATOM 629 N N . GLN A 1 78 ? 17.418 0.797 -19.039 1.00 96.31 78 GLN A N 1
ATOM 630 C CA . GLN A 1 78 ? 17.988 0.104 -20.191 1.00 96.31 78 GLN A CA 1
ATOM 631 C C . GLN A 1 78 ? 17.758 0.899 -21.479 1.00 96.31 78 GLN A C 1
ATOM 633 O O . GLN A 1 78 ? 16.716 1.512 -21.678 1.00 96.31 78 GLN A O 1
ATOM 638 N N . THR A 1 79 ? 18.731 0.869 -22.392 1.00 91.62 79 THR A N 1
ATOM 639 C CA . THR A 1 79 ? 18.691 1.680 -23.623 1.00 91.62 79 THR A CA 1
ATOM 640 C C . THR A 1 79 ? 17.833 1.075 -24.740 1.00 91.62 79 THR A C 1
ATOM 642 O O . THR A 1 79 ? 17.327 1.814 -25.578 1.00 91.62 79 THR A O 1
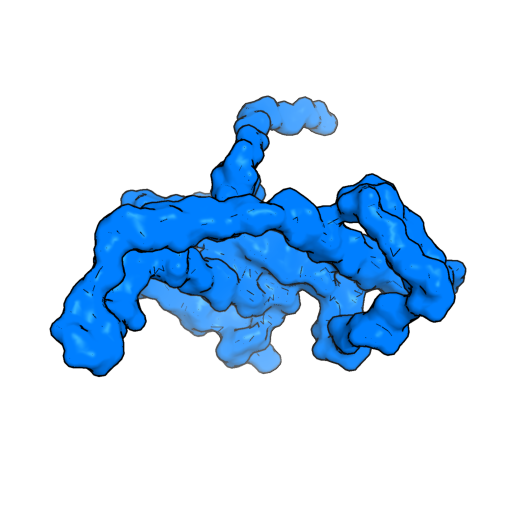ATOM 645 N N . ALA A 1 80 ? 17.686 -0.251 -24.791 1.00 92.00 80 ALA A N 1
ATOM 646 C CA . ALA A 1 80 ? 17.049 -0.951 -25.914 1.00 92.00 80 ALA A CA 1
ATOM 647 C C . ALA A 1 80 ? 16.174 -2.137 -25.467 1.00 92.00 80 ALA A C 1
ATOM 649 O O . ALA A 1 80 ? 16.100 -3.146 -26.163 1.00 92.00 80 ALA A O 1
ATOM 650 N N . ALA A 1 81 ? 15.547 -2.038 -24.291 1.00 93.69 81 ALA A N 1
ATOM 651 C CA . ALA A 1 81 ? 14.612 -3.058 -23.823 1.00 93.69 81 ALA A CA 1
ATOM 652 C C . ALA A 1 81 ? 13.291 -2.974 -24.604 1.00 93.69 81 ALA A C 1
ATOM 654 O O . ALA A 1 81 ? 12.661 -1.915 -24.628 1.00 93.69 81 ALA A O 1
ATOM 655 N N . ASP A 1 82 ? 12.851 -4.082 -25.208 1.00 98.12 82 ASP A N 1
ATOM 656 C CA . ASP A 1 82 ? 11.477 -4.184 -25.700 1.00 98.12 82 ASP A CA 1
ATOM 657 C C . ASP A 1 82 ? 10.520 -4.349 -24.504 1.00 98.12 82 ASP A C 1
ATOM 659 O O . ASP A 1 82 ? 10.692 -5.275 -23.702 1.00 98.12 82 ASP A O 1
ATOM 663 N N . PRO A 1 83 ? 9.502 -3.480 -24.349 1.00 98.19 83 PRO A N 1
ATOM 664 C CA . PRO A 1 83 ? 8.613 -3.553 -23.198 1.00 98.19 83 PRO A CA 1
ATOM 665 C C . PRO A 1 83 ? 7.857 -4.877 -23.077 1.00 98.19 83 PRO A C 1
ATOM 667 O O . PRO A 1 83 ? 7.732 -5.413 -21.974 1.00 98.19 83 PRO A O 1
ATOM 670 N N . ALA A 1 84 ? 7.333 -5.406 -24.185 1.00 98.50 84 ALA A N 1
ATOM 671 C CA . ALA A 1 84 ? 6.505 -6.604 -24.156 1.00 98.50 84 ALA A CA 1
ATOM 672 C C . ALA A 1 84 ? 7.340 -7.847 -23.824 1.00 98.50 84 ALA A C 1
ATOM 674 O O . ALA A 1 84 ? 6.896 -8.679 -23.029 1.00 98.50 84 ALA A O 1
ATOM 675 N N . GLU A 1 85 ? 8.550 -7.947 -24.376 1.00 98.50 85 GLU A N 1
ATOM 676 C CA . GLU A 1 85 ? 9.497 -9.022 -24.080 1.00 98.50 85 GLU A CA 1
ATOM 677 C C . GLU A 1 85 ? 9.953 -8.987 -22.619 1.00 98.50 85 GLU A C 1
ATOM 679 O O . GLU A 1 85 ? 9.913 -10.017 -21.943 1.00 98.50 85 GLU A O 1
ATOM 684 N N . GLU A 1 86 ? 10.304 -7.810 -22.093 1.00 98.62 86 GLU A N 1
ATOM 685 C CA . GLU A 1 86 ? 10.748 -7.677 -20.703 1.00 98.62 86 GLU A CA 1
ATOM 686 C C . GLU A 1 86 ? 9.619 -8.011 -19.715 1.00 98.62 86 GLU A C 1
ATOM 688 O O . GLU A 1 86 ? 9.828 -8.736 -18.737 1.00 98.62 86 GLU A O 1
ATOM 693 N N . TYR A 1 87 ? 8.389 -7.571 -20.002 1.00 98.75 87 TYR A N 1
ATOM 694 C CA . TYR A 1 87 ? 7.211 -7.966 -19.228 1.00 98.75 87 TYR A CA 1
ATOM 695 C C . TYR A 1 87 ? 6.969 -9.478 -19.284 1.00 98.75 87 TYR A C 1
ATOM 697 O O . TYR A 1 87 ? 6.759 -10.102 -18.241 1.00 98.75 87 TYR A O 1
ATOM 705 N N . ALA A 1 88 ? 7.023 -10.088 -20.472 1.00 98.75 88 ALA A N 1
ATOM 706 C CA . ALA A 1 88 ? 6.817 -11.525 -20.637 1.00 98.75 88 ALA A CA 1
ATOM 707 C C . ALA A 1 88 ? 7.866 -12.348 -19.874 1.00 98.75 88 ALA A C 1
ATOM 709 O O . ALA A 1 88 ? 7.509 -13.304 -19.176 1.00 98.75 88 ALA A O 1
ATOM 710 N N . ARG A 1 89 ? 9.137 -11.936 -19.944 1.00 98.69 89 ARG A N 1
ATOM 711 C CA . ARG A 1 89 ? 10.256 -12.542 -19.217 1.00 98.69 89 ARG A CA 1
ATOM 712 C C . ARG A 1 89 ? 10.039 -12.480 -17.704 1.00 98.69 89 ARG A C 1
ATOM 714 O O . ARG A 1 89 ? 10.067 -13.510 -17.031 1.00 98.69 89 ARG A O 1
ATOM 721 N N . LEU A 1 90 ? 9.748 -11.294 -17.167 1.00 98.69 90 LEU A N 1
ATOM 722 C CA . LEU A 1 90 ? 9.531 -11.093 -15.730 1.00 98.69 90 LEU A CA 1
ATOM 723 C C . LEU A 1 90 ? 8.276 -11.817 -15.214 1.00 98.69 90 LEU A C 1
ATOM 725 O O . LEU A 1 90 ? 8.295 -12.365 -14.110 1.00 98.69 90 LEU A O 1
ATOM 729 N N . CYS A 1 91 ? 7.204 -11.883 -16.008 1.00 98.69 91 CYS A N 1
ATOM 730 C CA . CYS A 1 91 ? 6.025 -12.698 -15.708 1.00 98.69 91 CYS A CA 1
ATOM 731 C C . CYS A 1 91 ? 6.384 -14.179 -15.516 1.00 98.69 91 CYS A C 1
ATOM 733 O O . CYS A 1 91 ? 5.940 -14.804 -14.551 1.00 98.69 91 CYS A O 1
ATOM 735 N N . GLN A 1 92 ? 7.222 -14.735 -16.391 1.00 98.31 92 GLN A N 1
ATOM 736 C CA . GLN A 1 92 ? 7.642 -16.129 -16.289 1.00 98.31 92 GLN A CA 1
ATOM 737 C C . GLN A 1 92 ? 8.577 -16.377 -15.095 1.00 98.31 92 GLN A C 1
ATOM 739 O O . GLN A 1 92 ? 8.399 -17.364 -14.384 1.00 98.31 92 GLN A O 1
ATOM 744 N N . GLU A 1 93 ? 9.557 -15.500 -14.867 1.00 98.50 93 GLU A N 1
ATOM 745 C CA . GLU A 1 93 ? 10.583 -15.686 -13.830 1.00 98.50 93 GLU A CA 1
ATOM 746 C C . GLU A 1 93 ? 10.079 -15.425 -12.407 1.00 98.50 93 GLU A C 1
ATOM 748 O O . GLU A 1 93 ? 10.476 -16.121 -11.475 1.00 98.50 93 GLU A O 1
ATOM 753 N N . ILE A 1 94 ? 9.232 -14.409 -12.223 1.00 98.50 94 ILE A N 1
ATOM 754 C CA . ILE A 1 94 ? 8.852 -13.915 -10.892 1.00 98.50 94 ILE A CA 1
ATOM 755 C C . ILE A 1 94 ? 7.433 -14.338 -10.538 1.00 98.50 94 ILE A C 1
ATOM 757 O O . ILE A 1 94 ? 7.192 -14.847 -9.447 1.00 98.50 94 ILE A O 1
ATOM 761 N N 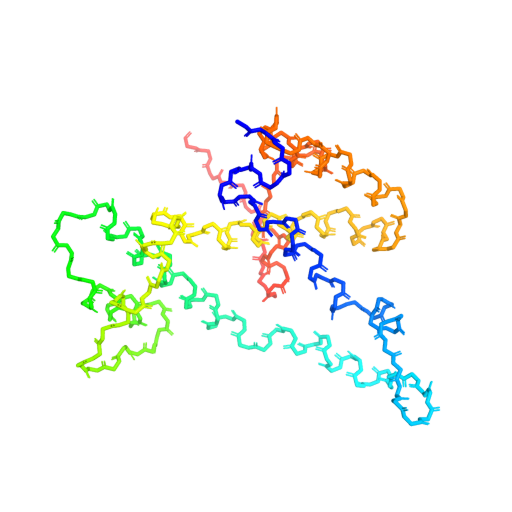. LEU A 1 95 ? 6.479 -14.113 -11.445 1.00 98.31 95 LEU A N 1
ATOM 762 C CA . LEU A 1 95 ? 5.077 -14.441 -11.185 1.00 98.31 95 LEU A CA 1
ATOM 763 C C . LEU A 1 95 ? 4.787 -15.935 -11.399 1.00 98.31 95 LEU A C 1
ATOM 765 O O . LEU A 1 95 ? 3.845 -16.460 -10.809 1.00 98.31 95 LEU A O 1
ATOM 769 N N . GLY A 1 96 ? 5.575 -16.615 -12.238 1.00 98.31 96 GLY A N 1
ATOM 770 C CA . GLY A 1 96 ? 5.349 -18.013 -12.615 1.00 98.31 96 GLY A CA 1
ATOM 771 C C . GLY A 1 96 ? 4.115 -18.216 -13.502 1.00 98.31 96 GLY A C 1
ATOM 772 O O . GLY A 1 96 ? 3.673 -19.348 -13.687 1.00 98.31 96 GLY A O 1
ATOM 773 N N . VAL A 1 97 ? 3.552 -17.131 -14.045 1.00 98.44 97 VAL A N 1
ATOM 774 C CA . VAL A 1 97 ? 2.394 -17.141 -14.948 1.00 98.44 97 VAL A CA 1
ATOM 775 C C . VAL A 1 97 ? 2.787 -16.386 -16.216 1.00 98.44 97 VAL A C 1
ATOM 777 O O . VAL A 1 97 ? 3.069 -15.189 -16.125 1.00 98.44 97 VAL A O 1
ATOM 780 N N . PRO A 1 98 ? 2.820 -17.044 -17.387 1.00 98.31 98 PRO A N 1
ATOM 781 C CA . PRO A 1 98 ? 3.304 -16.420 -18.611 1.00 98.31 98 PRO A CA 1
ATOM 782 C C . PRO A 1 98 ? 2.367 -15.305 -19.084 1.00 98.31 98 PRO A C 1
ATOM 784 O O . PRO A 1 98 ? 1.140 -15.418 -19.000 1.00 98.31 98 PRO A O 1
ATOM 787 N N . ALA A 1 99 ? 2.949 -14.240 -19.642 1.00 98.56 99 ALA A N 1
ATOM 788 C CA . ALA A 1 99 ? 2.182 -13.266 -20.409 1.00 98.56 99 ALA A CA 1
ATOM 789 C C . ALA A 1 99 ? 1.561 -13.945 -21.643 1.00 98.56 99 ALA A C 1
ATOM 791 O O . ALA A 1 99 ? 2.149 -14.847 -22.239 1.00 98.56 99 ALA A O 1
ATOM 792 N N . THR A 1 100 ? 0.360 -13.520 -22.035 1.00 98.69 100 THR A N 1
ATOM 793 C CA . THR A 1 100 ? -0.322 -14.106 -23.198 1.00 98.69 100 THR A CA 1
ATOM 794 C C . THR A 1 100 ? 0.375 -13.666 -24.494 1.00 98.69 100 THR A C 1
ATOM 796 O O . THR A 1 100 ? 0.529 -12.457 -24.700 1.00 98.69 100 THR A O 1
ATOM 799 N N . PRO A 1 101 ? 0.775 -14.591 -25.389 1.00 98.06 101 PRO A N 1
ATOM 800 C CA . PRO A 1 101 ? 1.408 -14.232 -26.656 1.00 98.06 101 PRO A CA 1
ATOM 801 C C . PRO A 1 101 ? 0.557 -13.265 -27.487 1.00 98.06 101 PRO A C 1
ATOM 803 O O . PRO A 1 101 ? -0.663 -13.401 -27.557 1.00 98.06 101 PRO A O 1
ATOM 806 N N . GLY A 1 102 ? 1.206 -12.285 -28.117 1.00 97.75 102 GLY A N 1
ATOM 807 C CA . GLY A 1 102 ? 0.539 -11.246 -28.910 1.00 97.75 102 GLY A CA 1
ATOM 808 C C . GLY A 1 102 ? -0.057 -10.090 -28.097 1.00 97.75 102 GLY A C 1
ATOM 809 O O . GLY A 1 102 ? -0.605 -9.163 -28.688 1.00 97.75 102 GLY A O 1
ATOM 810 N N . THR A 1 103 ? 0.052 -10.109 -26.764 1.00 98.69 103 THR A N 1
ATOM 811 C CA . THR A 1 103 ? -0.356 -8.982 -25.909 1.00 98.69 103 THR A CA 1
ATOM 812 C C . THR A 1 103 ? 0.817 -8.054 -25.588 1.00 98.69 103 THR A C 1
ATOM 814 O O . THR A 1 103 ? 1.975 -8.459 -25.643 1.00 98.69 103 THR A O 1
ATOM 817 N N . ASN A 1 104 ? 0.514 -6.804 -25.230 1.00 98.56 104 ASN A N 1
ATOM 818 C CA . ASN A 1 104 ? 1.497 -5.816 -24.786 1.00 98.56 104 ASN A CA 1
ATOM 819 C C . ASN A 1 104 ? 0.932 -5.039 -23.585 1.00 98.56 104 ASN A C 1
ATOM 821 O O . ASN A 1 104 ? 0.314 -3.987 -23.738 1.00 98.56 104 ASN A O 1
ATOM 825 N N . MET A 1 105 ? 1.090 -5.602 -22.381 1.00 98.69 105 MET A N 1
ATOM 826 C CA . MET A 1 105 ? 0.620 -4.962 -21.146 1.00 98.69 105 MET A CA 1
ATOM 827 C C . MET A 1 105 ? 1.303 -3.605 -20.886 1.00 98.69 105 MET A C 1
ATOM 829 O O . MET A 1 105 ? 0.571 -2.665 -20.568 1.00 98.69 105 MET A O 1
ATOM 833 N N . PRO A 1 106 ? 2.628 -3.435 -21.084 1.00 98.62 106 PRO A N 1
ATOM 834 C CA . PRO A 1 106 ? 3.286 -2.137 -20.903 1.00 98.62 106 PRO A CA 1
ATOM 835 C C . PRO A 1 106 ? 2.695 -1.005 -21.749 1.00 98.62 106 PRO A C 1
ATOM 837 O O . PRO A 1 106 ? 2.568 0.109 -21.257 1.00 98.62 106 PRO A O 1
ATOM 840 N N . ALA A 1 107 ? 2.223 -1.281 -22.970 1.00 98.44 107 ALA A N 1
ATOM 841 C CA . ALA A 1 107 ? 1.530 -0.280 -23.791 1.00 98.44 107 ALA A CA 1
ATOM 842 C C . ALA A 1 107 ? 0.192 0.205 -23.190 1.00 98.44 107 ALA A C 1
ATOM 844 O O . ALA A 1 107 ? -0.324 1.251 -23.574 1.00 98.44 107 ALA A O 1
ATOM 845 N N . THR A 1 108 ? -0.375 -0.543 -22.240 1.00 98.31 108 THR A N 1
ATOM 846 C CA . THR A 1 108 ? -1.585 -0.172 -21.482 1.00 98.31 108 THR A CA 1
ATOM 847 C C . THR A 1 108 ? -1.270 0.331 -20.072 1.00 98.31 108 THR A C 1
ATOM 849 O O . THR A 1 108 ? -2.175 0.664 -19.305 1.00 98.31 108 THR A O 1
ATOM 852 N N . PHE A 1 109 ? 0.012 0.377 -19.703 1.00 98.31 109 PHE A N 1
ATOM 853 C CA . PHE A 1 109 ? 0.442 0.675 -18.349 1.00 98.31 109 PHE A CA 1
ATOM 854 C C . PHE A 1 109 ? 0.550 2.187 -18.134 1.00 98.31 109 PHE A C 1
ATOM 856 O O . PHE A 1 109 ? 1.620 2.779 -18.236 1.00 98.31 109 PHE A O 1
ATOM 863 N N . GLY A 1 110 ? -0.589 2.819 -17.830 1.00 97.62 110 GLY A N 1
ATOM 864 C CA . GLY A 1 110 ? -0.705 4.278 -17.714 1.00 97.62 110 GLY A CA 1
ATOM 865 C C . GLY A 1 110 ? 0.254 4.934 -16.712 1.00 97.62 110 GLY A C 1
ATOM 866 O O . GLY A 1 110 ? 0.592 6.101 -16.884 1.00 97.62 110 GLY A O 1
ATOM 867 N N . HIS A 1 111 ? 0.745 4.195 -15.711 1.00 96.56 111 HIS A N 1
ATOM 868 C CA . HIS A 1 111 ? 1.754 4.682 -14.762 1.00 96.56 111 HIS A CA 1
ATOM 869 C C . HIS A 1 111 ? 3.047 5.144 -15.441 1.00 96.56 111 HIS A C 1
ATOM 871 O O . HIS A 1 111 ? 3.621 6.129 -14.986 1.00 96.56 111 HIS A O 1
ATOM 877 N N . LEU A 1 112 ? 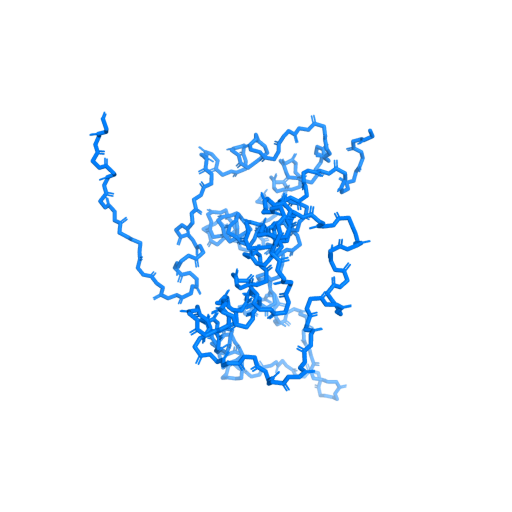3.431 4.527 -16.565 1.00 97.06 112 LEU A N 1
ATOM 878 C CA . LEU A 1 112 ? 4.610 4.912 -17.355 1.00 97.06 112 LEU A CA 1
ATOM 879 C C . LEU A 1 112 ? 4.496 6.315 -17.983 1.00 97.06 112 LEU A C 1
ATOM 881 O O . LEU A 1 112 ? 5.484 6.851 -18.464 1.00 97.06 112 LEU A O 1
ATOM 885 N N . ALA A 1 113 ? 3.298 6.905 -18.014 1.00 96.12 113 ALA A N 1
ATOM 886 C CA . ALA A 1 113 ? 3.048 8.243 -18.556 1.00 96.12 113 ALA A CA 1
ATOM 887 C C . ALA A 1 113 ? 2.256 9.141 -17.582 1.00 96.12 113 ALA A C 1
ATOM 889 O O . ALA A 1 113 ? 1.773 10.208 -17.962 1.00 96.12 113 ALA A O 1
ATOM 890 N N . GLY A 1 114 ? 2.081 8.694 -16.334 1.00 91.62 114 GLY A N 1
ATOM 891 C CA . GLY A 1 114 ? 1.217 9.323 -15.331 1.00 91.62 114 GLY A CA 1
ATOM 892 C C . GLY A 1 114 ? 1.962 10.089 -14.237 1.00 91.62 114 GLY A C 1
ATOM 893 O O . GLY A 1 114 ? 1.343 10.452 -13.237 1.00 91.62 114 GLY A O 1
ATOM 894 N N . GLY A 1 115 ? 3.275 10.298 -14.385 1.00 89.44 115 GLY A N 1
ATOM 895 C CA . GLY A 1 115 ? 4.138 10.869 -13.345 1.00 89.44 115 GLY A CA 1
ATOM 896 C C . GLY A 1 115 ? 4.575 9.858 -12.279 1.00 89.44 115 GLY A C 1
ATOM 897 O O . GLY A 1 115 ? 4.875 10.263 -11.155 1.00 89.44 115 GLY A O 1
ATOM 898 N N . TYR A 1 116 ? 4.538 8.566 -12.625 1.00 93.38 116 TYR A N 1
ATOM 899 C CA . TYR A 1 116 ? 5.080 7.440 -11.853 1.00 93.38 116 TYR A CA 1
ATOM 900 C C . TYR A 1 116 ? 6.172 6.690 -12.638 1.00 93.38 116 TYR A C 1
ATOM 902 O O . TYR A 1 116 ? 6.591 5.610 -12.223 1.00 93.38 116 TYR A O 1
ATOM 910 N N . ASP A 1 117 ? 6.612 7.242 -13.768 1.00 95.12 117 ASP A N 1
ATOM 911 C CA . ASP A 1 117 ? 7.734 6.764 -14.567 1.00 95.12 117 ASP A CA 1
ATOM 912 C C . ASP A 1 117 ? 8.992 6.620 -13.701 1.00 95.12 117 ASP A C 1
ATOM 914 O O . ASP A 1 117 ? 9.416 7.560 -13.034 1.00 95.12 117 ASP A O 1
ATOM 918 N N . ALA A 1 118 ? 9.553 5.409 -13.665 1.00 97.06 118 ALA A N 1
ATOM 919 C CA . ALA A 1 118 ? 10.649 4.996 -12.787 1.00 97.06 118 ALA A CA 1
ATOM 920 C C . ALA A 1 118 ? 10.328 5.006 -11.277 1.00 97.06 118 ALA A C 1
ATOM 922 O O . ALA A 1 118 ? 11.238 4.890 -10.450 1.00 97.06 118 ALA A O 1
ATOM 923 N N . GLN A 1 119 ? 9.058 5.126 -10.886 1.00 97.44 119 GLN A N 1
ATOM 924 C CA . GLN A 1 119 ? 8.620 5.254 -9.492 1.00 97.44 119 GLN A CA 1
ATOM 925 C C . GLN A 1 119 ? 7.517 4.262 -9.109 1.00 97.44 119 GLN A C 1
ATOM 927 O O . GLN A 1 119 ? 6.981 4.343 -8.001 1.00 97.44 119 GLN A O 1
ATOM 932 N N . TYR A 1 120 ? 7.188 3.279 -9.957 1.00 97.75 120 TYR A N 1
ATOM 933 C CA . TYR A 1 120 ? 6.130 2.311 -9.641 1.00 97.75 120 TYR A CA 1
ATOM 934 C C . TYR A 1 120 ? 6.464 1.447 -8.411 1.00 97.75 120 TYR A C 1
ATOM 936 O O . TYR A 1 120 ? 5.569 1.017 -7.680 1.00 97.75 120 TYR A O 1
ATOM 944 N N . TYR A 1 121 ? 7.757 1.248 -8.118 1.00 97.50 121 TYR A N 1
ATOM 945 C CA . TYR A 1 121 ? 8.213 0.590 -6.886 1.00 97.50 121 TYR A CA 1
ATOM 946 C C . TYR A 1 121 ? 7.696 1.285 -5.611 1.00 97.50 121 TYR A C 1
ATOM 948 O O . TYR A 1 121 ? 7.569 0.636 -4.568 1.00 97.50 121 TYR A O 1
ATOM 956 N N . GLY A 1 122 ? 7.356 2.578 -5.705 1.00 96.12 122 GLY A N 1
ATOM 957 C CA . GLY A 1 122 ? 6.861 3.405 -4.612 1.00 96.12 122 GLY A CA 1
ATOM 958 C C . GLY A 1 122 ? 5.629 2.833 -3.912 1.00 96.12 122 GLY A C 1
ATOM 959 O O . GLY A 1 122 ? 5.513 2.991 -2.703 1.00 96.12 122 GLY A O 1
ATOM 960 N N . TYR A 1 123 ? 4.763 2.084 -4.610 1.00 94.81 123 TYR A N 1
ATOM 961 C CA . TYR A 1 123 ? 3.601 1.435 -3.985 1.00 94.81 123 TYR A CA 1
ATOM 962 C C . TYR A 1 123 ? 3.989 0.368 -2.954 1.00 94.81 123 TYR A C 1
ATOM 964 O O . TYR A 1 123 ? 3.440 0.358 -1.853 1.00 94.81 123 TYR A O 1
ATOM 972 N N . LEU A 1 124 ? 4.929 -0.525 -3.292 1.00 95.56 124 LEU A N 1
ATOM 973 C CA . LEU A 1 124 ? 5.406 -1.562 -2.365 1.00 95.56 124 LEU A CA 1
ATOM 974 C C . LEU A 1 124 ? 6.286 -0.958 -1.267 1.00 95.56 124 LEU A C 1
ATOM 976 O O . LEU A 1 124 ? 6.214 -1.379 -0.116 1.00 95.56 124 LEU A O 1
ATOM 980 N N . TRP A 1 125 ? 7.088 0.048 -1.613 1.00 97.19 125 TRP A N 1
ATOM 981 C CA . TRP A 1 125 ? 7.927 0.775 -0.662 1.00 97.19 125 TRP A CA 1
ATOM 982 C C . TRP A 1 125 ? 7.088 1.495 0.404 1.00 97.19 125 TRP A C 1
ATOM 984 O O . TRP A 1 125 ? 7.315 1.327 1.604 1.00 97.19 125 TRP A O 1
ATOM 994 N N . SER A 1 126 ? 6.044 2.206 -0.026 1.00 96.56 126 SER A N 1
ATOM 995 C CA . SER A 1 126 ? 5.045 2.796 0.864 1.00 96.56 126 SER A CA 1
ATOM 996 C C . SER A 1 126 ? 4.314 1.738 1.698 1.00 96.56 126 SER A C 1
ATOM 998 O O . SER A 1 126 ? 4.101 1.959 2.892 1.00 96.56 126 SER A O 1
ATOM 1000 N N . GLU A 1 127 ? 3.985 0.564 1.136 1.00 96.62 127 GLU A N 1
ATOM 1001 C CA . GLU A 1 127 ? 3.265 -0.485 1.878 1.00 96.62 127 GLU A CA 1
ATOM 1002 C C . GLU A 1 127 ? 4.137 -1.047 3.011 1.00 96.62 127 GLU A C 1
ATOM 1004 O O . GLU A 1 127 ? 3.653 -1.292 4.119 1.00 96.62 127 GLU A O 1
ATOM 1009 N N . VAL A 1 128 ? 5.445 -1.171 2.770 1.00 96.81 128 VAL A N 1
ATOM 1010 C CA . VAL A 1 128 ? 6.423 -1.574 3.785 1.00 96.81 128 VAL A CA 1
ATOM 1011 C C . VAL A 1 128 ? 6.449 -0.584 4.951 1.00 96.81 128 VAL A C 1
ATOM 1013 O O . VAL A 1 128 ? 6.281 -0.985 6.107 1.00 96.81 128 VAL A O 1
ATOM 1016 N N . TYR A 1 129 ? 6.599 0.711 4.667 1.00 97.25 129 TYR A N 1
ATOM 1017 C CA . TYR A 1 129 ? 6.621 1.744 5.706 1.00 97.25 129 TYR A CA 1
ATOM 1018 C C . TYR A 1 129 ? 5.293 1.876 6.433 1.00 97.25 129 TYR A C 1
ATOM 1020 O O . TYR A 1 129 ? 5.264 2.024 7.656 1.00 97.25 129 TYR A O 1
ATOM 1028 N N . SER A 1 130 ? 4.186 1.786 5.702 1.00 98.38 130 SER A N 1
ATOM 1029 C CA . SER A 1 130 ? 2.850 1.891 6.274 1.00 98.38 130 SER A CA 1
ATOM 1030 C C . SER A 1 130 ? 2.554 0.769 7.263 1.00 98.38 130 SER A C 1
ATOM 1032 O O . SER A 1 130 ? 1.992 1.024 8.333 1.00 98.38 130 SER A O 1
ATOM 1034 N N . MET A 1 131 ? 2.998 -0.455 6.964 1.00 98.56 131 MET A N 1
ATOM 1035 C CA . MET A 1 131 ? 2.850 -1.576 7.880 1.00 98.56 131 MET A CA 1
ATOM 1036 C C . MET A 1 131 ? 3.732 -1.417 9.121 1.00 98.56 131 MET A C 1
ATOM 1038 O O . MET A 1 131 ? 3.279 -1.738 10.219 1.00 98.56 131 MET A O 1
ATOM 1042 N N . ASP A 1 132 ? 4.949 -0.881 8.988 1.00 98.69 132 ASP A N 1
ATOM 1043 C CA . ASP A 1 132 ? 5.815 -0.611 10.141 1.00 98.69 132 ASP A CA 1
ATOM 1044 C C . ASP A 1 132 ? 5.228 0.479 11.054 1.00 98.69 132 ASP A C 1
ATOM 1046 O O . ASP A 1 132 ? 5.148 0.294 12.270 1.00 98.69 132 ASP A O 1
ATOM 1050 N N . MET A 1 133 ? 4.707 1.568 10.474 1.00 98.75 133 MET A N 1
ATOM 1051 C CA . MET A 1 133 ? 3.968 2.609 11.202 1.00 98.75 133 MET A CA 1
ATOM 1052 C C . MET A 1 133 ? 2.765 2.037 11.957 1.00 98.75 133 MET A C 1
ATOM 1054 O O . MET A 1 133 ? 2.609 2.277 13.160 1.00 98.75 133 MET A O 1
ATOM 1058 N N . PHE A 1 134 ? 1.923 1.261 11.270 1.00 98.81 134 PHE A N 1
ATOM 1059 C CA . PHE A 1 134 ? 0.734 0.668 11.872 1.00 98.81 134 PHE A CA 1
ATOM 1060 C C . PHE A 1 134 ? 1.097 -0.319 12.986 1.00 98.81 134 PHE A C 1
ATOM 1062 O O . PHE A 1 134 ? 0.583 -0.214 14.101 1.00 98.81 134 PHE A O 1
ATOM 1069 N N . HIS A 1 135 ? 1.994 -1.265 12.710 1.00 98.38 135 HIS A N 1
ATOM 1070 C CA . HIS A 1 135 ? 2.333 -2.328 13.648 1.00 98.38 135 HIS A CA 1
ATOM 1071 C C . HIS A 1 135 ? 3.099 -1.813 14.869 1.00 98.38 135 HIS A C 1
ATOM 1073 O O . HIS A 1 135 ? 2.817 -2.244 15.985 1.00 98.38 135 HIS A O 1
ATOM 1079 N N . THR A 1 136 ? 4.050 -0.896 14.679 1.00 98.31 136 THR A N 1
ATOM 1080 C CA . THR A 1 136 ? 4.916 -0.410 15.762 1.00 98.31 136 THR A CA 1
ATOM 1081 C C . THR A 1 136 ? 4.186 0.552 16.694 1.00 98.31 136 THR A C 1
ATOM 1083 O O . THR A 1 136 ? 4.362 0.464 17.906 1.00 98.31 136 THR A O 1
ATOM 1086 N N . ARG A 1 137 ? 3.354 1.457 16.161 1.00 98.56 137 ARG A N 1
ATOM 1087 C CA . ARG A 1 137 ? 2.677 2.485 16.969 1.00 98.56 137 ARG A CA 1
ATOM 1088 C C . ARG A 1 137 ? 1.241 2.096 17.296 1.00 98.56 137 ARG A C 1
ATOM 1090 O O . ARG A 1 137 ? 0.899 1.862 18.452 1.00 98.56 137 ARG A O 1
ATOM 1097 N N . PHE A 1 138 ? 0.392 1.958 16.281 1.00 98.69 138 PHE A N 1
ATOM 1098 C CA . PHE A 1 138 ? -1.041 1.732 16.495 1.00 98.69 138 PHE A CA 1
ATOM 1099 C C . PHE A 1 138 ? -1.355 0.347 17.067 1.00 98.69 138 PHE A C 1
ATOM 1101 O O . PHE A 1 138 ? -2.174 0.238 17.978 1.00 98.69 138 PHE A O 1
ATOM 1108 N N . LYS A 1 139 ? -0.709 -0.720 16.585 1.00 97.75 139 LYS A N 1
ATOM 1109 C CA . LYS A 1 139 ? -1.001 -2.076 17.071 1.00 97.75 139 LYS A CA 1
ATOM 1110 C C . LYS A 1 139 ? -0.510 -2.308 18.504 1.00 97.75 139 LYS A C 1
ATOM 1112 O O . LYS A 1 139 ? -1.176 -3.036 19.233 1.00 97.75 139 LYS A O 1
ATOM 1117 N N . GLN A 1 140 ? 0.597 -1.678 18.912 1.00 97.69 140 GLN A N 1
ATOM 1118 C CA . GLN A 1 140 ? 1.150 -1.818 20.268 1.00 97.69 140 GLN A CA 1
ATOM 1119 C C . GLN A 1 140 ? 0.424 -0.951 21.300 1.00 97.69 140 GLN A C 1
ATOM 1121 O O . GLN A 1 140 ? 0.171 -1.394 22.416 1.00 97.69 140 GLN A O 1
ATOM 1126 N N . GLU A 1 141 ? 0.083 0.287 20.940 1.00 98.19 141 GLU A N 1
ATOM 1127 C CA . GLU A 1 141 ? -0.450 1.276 21.886 1.00 98.19 141 GLU A CA 1
ATOM 1128 C C . GLU A 1 141 ? -1.985 1.425 21.814 1.00 98.19 141 GLU A C 1
ATOM 1130 O O . GLU A 1 141 ? -2.578 2.178 22.592 1.00 98.19 141 GLU A O 1
ATOM 1135 N N . GLY A 1 142 ? -2.635 0.707 20.893 1.00 98.00 142 GLY A N 1
ATOM 1136 C CA . GLY A 1 142 ? -4.081 0.693 20.675 1.00 98.00 142 GLY A CA 1
ATOM 1137 C C . GLY A 1 142 ? -4.496 1.412 19.388 1.00 98.00 142 GLY A C 1
ATOM 1138 O O . GLY A 1 142 ? -4.264 2.607 19.216 1.00 98.00 142 GLY A O 1
ATOM 1139 N N . ILE A 1 143 ? -5.193 0.699 18.496 1.00 97.75 143 ILE A N 1
ATOM 1140 C CA . ILE A 1 143 ? -5.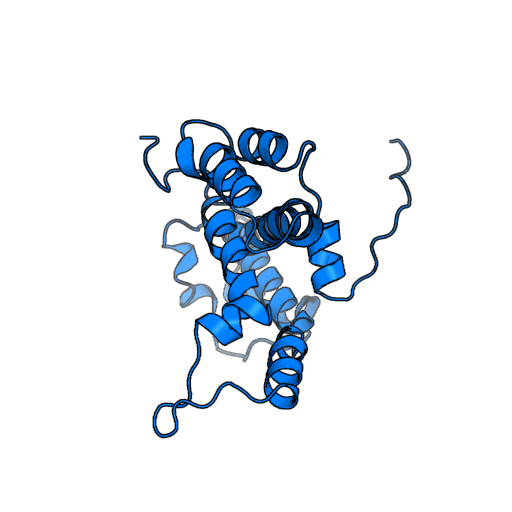540 1.182 17.145 1.00 97.75 143 ILE A CA 1
ATOM 1141 C C . ILE A 1 143 ? -6.522 2.368 17.130 1.00 97.75 143 ILE A C 1
ATOM 1143 O O . ILE A 1 143 ? -6.663 3.042 16.118 1.00 97.75 143 ILE A O 1
ATOM 1147 N N . LEU A 1 144 ? -7.211 2.645 18.239 1.00 98.25 144 LEU A N 1
ATOM 1148 C CA . LEU A 1 144 ? -8.084 3.816 18.406 1.00 98.25 144 LEU A CA 1
ATOM 1149 C C . LEU A 1 144 ? -7.567 4.791 19.474 1.00 98.25 144 LEU A C 1
ATOM 1151 O O . LEU A 1 144 ? -8.305 5.660 19.939 1.00 98.25 144 LEU A O 1
ATOM 1155 N N . ASN A 1 145 ? -6.303 4.658 19.878 1.00 98.19 145 ASN A N 1
ATOM 1156 C CA . ASN A 1 145 ? -5.698 5.529 20.872 1.00 98.19 145 ASN A CA 1
ATOM 1157 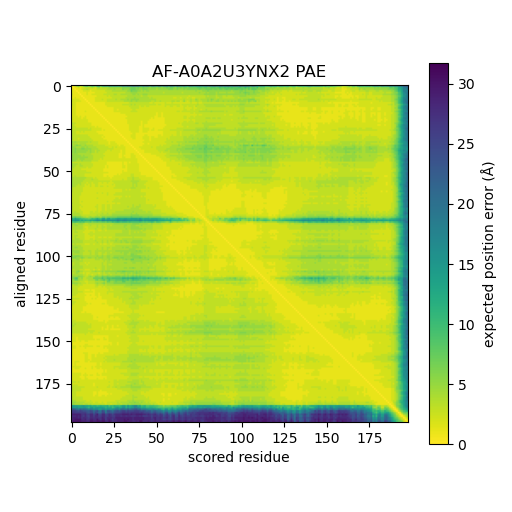C C . ASN A 1 145 ? -5.530 6.952 20.312 1.00 98.19 145 ASN A C 1
ATOM 1159 O O . ASN A 1 145 ? -4.760 7.193 19.379 1.00 98.19 145 ASN A O 1
ATOM 1163 N N . GLY A 1 146 ? -6.230 7.915 20.921 1.00 98.25 146 GLY A N 1
ATOM 1164 C CA . GLY A 1 146 ? -6.186 9.319 20.511 1.00 98.25 146 GLY A CA 1
ATOM 1165 C C . GLY A 1 146 ? -4.794 9.948 20.612 1.00 98.25 146 GLY A C 1
ATOM 1166 O O . GLY A 1 146 ? -4.469 10.815 19.805 1.00 98.25 146 GLY A O 1
ATOM 1167 N N . LYS A 1 147 ? -3.943 9.490 21.541 1.00 98.62 147 LYS A N 1
ATOM 1168 C CA . LYS A 1 147 ? -2.559 9.969 21.663 1.00 98.62 147 LYS A CA 1
ATOM 1169 C C . LYS A 1 147 ? -1.734 9.573 20.438 1.00 98.62 147 LYS A C 1
ATOM 1171 O O . LYS A 1 147 ? -1.143 10.440 19.807 1.00 98.62 147 LYS A O 1
ATOM 1176 N N . VAL A 1 148 ? -1.775 8.297 20.049 1.00 98.69 148 VAL A N 1
ATOM 1177 C CA . VAL A 1 148 ? -1.058 7.794 18.862 1.00 98.69 148 VAL A CA 1
ATOM 1178 C C . VAL A 1 148 ? -1.574 8.466 17.591 1.00 98.69 148 VAL A C 1
ATOM 1180 O O . VAL A 1 148 ? -0.789 8.858 16.733 1.00 98.69 148 VAL A O 1
ATOM 1183 N N . GLY A 1 149 ? -2.892 8.671 17.488 1.00 98.81 149 GLY A N 1
ATOM 1184 C CA . GLY A 1 149 ? -3.490 9.416 16.379 1.00 98.81 149 GLY A CA 1
ATOM 1185 C C . GLY A 1 149 ? -2.995 10.865 16.288 1.00 98.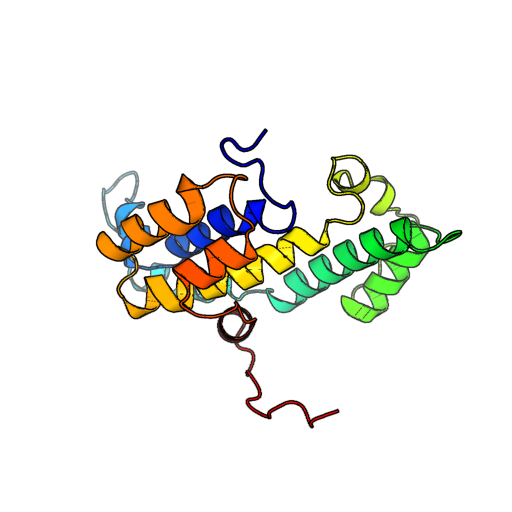81 149 GLY A C 1
ATOM 1186 O O . GLY A 1 149 ? -2.742 11.361 15.190 1.00 98.81 149 GLY A O 1
ATOM 1187 N N . MET A 1 150 ? -2.809 11.542 17.426 1.00 98.81 150 MET A N 1
ATOM 1188 C CA . MET A 1 150 ? -2.249 12.897 17.461 1.00 98.81 150 MET A CA 1
ATOM 1189 C C . MET A 1 150 ? -0.756 12.928 17.128 1.00 98.81 150 MET A C 1
ATOM 1191 O O . MET A 1 150 ? -0.331 13.833 16.407 1.00 98.81 150 MET A O 1
ATOM 1195 N N . ASP A 1 151 ? 0.014 11.933 17.569 1.00 98.81 151 ASP A N 1
ATOM 1196 C CA . ASP A 1 151 ? 1.416 11.776 17.176 1.00 98.81 151 ASP A CA 1
ATOM 1197 C C . ASP A 1 151 ? 1.531 11.551 15.663 1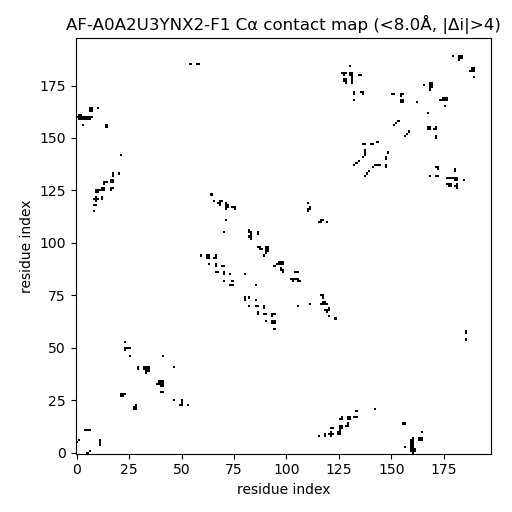.00 98.81 151 ASP A C 1
ATOM 1199 O O . ASP A 1 151 ? 2.287 12.249 14.996 1.00 98.81 151 ASP A O 1
ATOM 1203 N N . TYR A 1 152 ? 0.718 10.658 15.089 1.00 98.88 152 TYR A N 1
ATOM 1204 C CA . TYR A 1 152 ? 0.668 10.419 13.642 1.00 98.88 152 TYR A CA 1
ATOM 1205 C C . TYR A 1 152 ? 0.323 11.700 12.878 1.00 98.88 152 TYR A C 1
ATOM 1207 O O . TYR A 1 152 ? 1.018 12.088 11.937 1.00 98.88 152 TYR A O 1
ATOM 1215 N N . ARG A 1 153 ? -0.705 12.427 13.330 1.00 98.81 153 ARG A N 1
ATOM 1216 C CA . ARG A 1 153 ? -1.065 13.724 12.754 1.00 98.81 153 ARG A CA 1
ATOM 1217 C C . ARG A 1 153 ? 0.099 14.714 12.817 1.00 98.81 153 ARG A C 1
ATOM 1219 O O . ARG A 1 153 ? 0.299 15.452 11.858 1.00 98.81 153 ARG A O 1
AT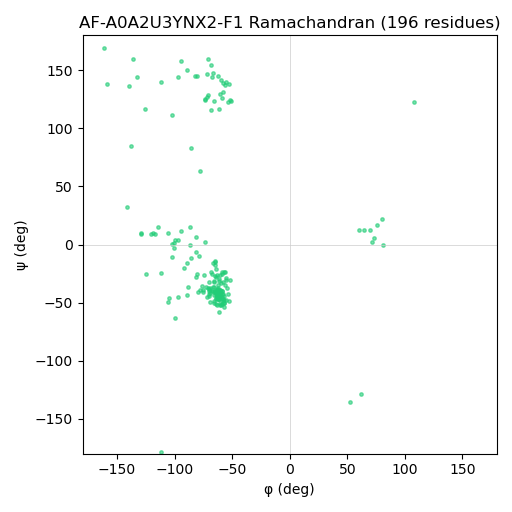OM 1226 N N . SER A 1 154 ? 0.828 14.777 13.929 1.00 98.69 154 SER A N 1
ATOM 1227 C CA . SER A 1 154 ? 1.896 15.761 14.125 1.00 98.69 154 SER A CA 1
ATOM 1228 C C . SER A 1 154 ? 3.189 15.406 13.391 1.00 98.69 154 SER A C 1
ATOM 1230 O O . SER A 1 154 ? 3.841 16.309 12.878 1.00 98.69 154 SER A O 1
ATOM 1232 N N . CYS A 1 155 ? 3.563 14.128 13.356 1.00 98.69 155 CYS A N 1
ATOM 1233 C CA . CYS A 1 155 ? 4.822 13.660 12.779 1.00 98.69 155 CYS A CA 1
ATOM 1234 C C . CYS A 1 155 ? 4.717 13.365 11.282 1.00 98.69 155 CYS A C 1
ATOM 1236 O O . CYS A 1 155 ? 5.677 13.616 10.570 1.00 98.69 155 CYS A O 1
ATOM 1238 N N . ILE A 1 156 ? 3.580 12.839 10.810 1.00 98.75 156 ILE A N 1
ATOM 1239 C CA . ILE A 1 156 ? 3.429 12.366 9.425 1.00 98.75 156 ILE A CA 1
ATOM 1240 C C . ILE A 1 156 ? 2.611 13.337 8.572 1.00 98.75 156 ILE A C 1
ATOM 1242 O O . ILE A 1 156 ? 2.989 13.649 7.450 1.00 98.75 156 ILE A O 1
ATOM 1246 N N . LEU A 1 157 ? 1.478 13.831 9.081 1.00 98.69 157 LEU A N 1
ATOM 1247 C CA . LEU A 1 157 ? 0.556 14.628 8.257 1.00 98.69 157 LEU A CA 1
ATOM 1248 C C . LEU A 1 157 ? 0.870 16.126 8.272 1.00 98.69 157 LEU A C 1
ATOM 1250 O O . LEU A 1 157 ? 0.799 16.798 7.246 1.00 98.69 157 LEU A O 1
ATOM 1254 N N . ARG A 1 158 ? 1.167 16.676 9.453 1.00 98.50 158 ARG A N 1
ATOM 1255 C CA . ARG A 1 158 ? 1.362 18.117 9.662 1.00 98.50 158 ARG A CA 1
ATOM 1256 C C . ARG A 1 158 ? 2.519 18.711 8.848 1.00 98.50 158 ARG A C 1
ATOM 1258 O O . ARG A 1 158 ? 2.330 19.836 8.384 1.00 98.50 158 ARG A O 1
ATOM 1265 N N . PRO A 1 159 ? 3.681 18.049 8.682 1.00 98.38 159 PRO A N 1
ATOM 1266 C CA . PRO A 1 159 ? 4.792 18.656 7.951 1.00 98.38 159 PRO A CA 1
ATOM 1267 C C . PRO A 1 159 ? 4.524 18.823 6.447 1.00 98.38 159 PRO A C 1
ATOM 1269 O O . PRO A 1 159 ? 5.130 19.695 5.821 1.00 98.38 159 PRO A O 1
ATOM 1272 N N . GLY A 1 160 ? 3.624 18.026 5.857 1.00 98.00 160 GLY A N 1
ATOM 1273 C CA . GLY A 1 160 ? 3.512 17.923 4.399 1.00 98.00 160 GLY A CA 1
ATOM 1274 C C . GLY A 1 160 ? 4.877 17.603 3.783 1.00 98.00 160 GLY A C 1
ATOM 1275 O O . GLY A 1 160 ? 5.630 16.810 4.331 1.00 98.00 160 GLY A O 1
ATOM 1276 N N . GLY A 1 161 ? 5.235 18.287 2.699 1.00 98.12 161 GLY A N 1
ATOM 1277 C CA . GLY A 1 161 ? 6.550 18.170 2.056 1.00 98.12 161 GLY A CA 1
ATOM 1278 C C . GLY A 1 161 ? 7.674 18.981 2.690 1.00 98.12 161 GLY A C 1
ATOM 1279 O O . GLY A 1 161 ? 8.726 19.113 2.078 1.00 98.12 161 GLY A O 1
ATOM 1280 N N . SER A 1 162 ? 7.458 19.626 3.843 1.00 98.06 162 SER A N 1
ATOM 1281 C CA . SER A 1 162 ? 8.489 20.494 4.442 1.00 98.06 162 SER A CA 1
ATOM 1282 C C . SER A 1 162 ? 9.557 19.733 5.232 1.00 98.06 162 SER A C 1
ATOM 1284 O O . SER A 1 162 ? 10.521 20.341 5.696 1.00 98.06 162 SER A O 1
ATOM 1286 N N . GLN A 1 163 ? 9.380 18.424 5.400 1.00 98.38 163 GLN A N 1
ATOM 1287 C CA . GLN A 1 163 ? 10.297 17.539 6.098 1.00 98.38 163 GLN A CA 1
ATOM 1288 C C . GLN A 1 163 ? 10.399 16.225 5.333 1.00 98.38 163 GLN A C 1
ATOM 1290 O O . GLN A 1 163 ? 9.375 15.680 4.933 1.00 98.38 163 GLN A O 1
ATOM 1295 N N . ASP A 1 164 ? 11.622 15.722 5.182 1.00 98.44 164 ASP A N 1
ATOM 1296 C CA . ASP A 1 164 ? 11.875 14.464 4.487 1.00 98.44 164 ASP A CA 1
ATOM 1297 C C . ASP A 1 164 ? 11.146 13.300 5.171 1.00 98.44 164 ASP A C 1
ATOM 1299 O O . ASP A 1 164 ? 11.121 13.190 6.408 1.00 98.44 164 ASP A O 1
ATOM 1303 N N . ALA A 1 165 ? 10.610 12.382 4.367 1.00 98.38 165 ALA A N 1
ATOM 1304 C CA . ALA A 1 165 ? 9.890 11.204 4.841 1.00 98.38 165 ALA A CA 1
ATOM 1305 C C . ALA A 1 165 ? 10.704 10.364 5.832 1.00 98.38 165 ALA A C 1
ATOM 1307 O O . ALA A 1 165 ? 10.160 9.868 6.818 1.00 98.38 165 ALA A O 1
ATOM 1308 N N . SER A 1 166 ? 12.017 10.246 5.622 1.00 98.06 166 SER A N 1
ATOM 1309 C CA . SER A 1 166 ? 12.921 9.526 6.527 1.00 98.06 166 SER A CA 1
ATOM 1310 C C . SER A 1 166 ? 12.933 10.131 7.936 1.00 98.06 166 SER A C 1
ATOM 1312 O O . SER A 1 166 ? 12.890 9.401 8.928 1.00 98.06 166 SER A O 1
ATOM 1314 N N . VAL A 1 167 ? 12.910 11.463 8.042 1.00 98.56 167 VAL A N 1
ATOM 1315 C CA . VAL A 1 167 ? 12.861 12.180 9.319 1.00 98.56 167 VAL A CA 1
ATOM 1316 C C . VAL A 1 167 ? 11.481 12.039 9.955 1.00 98.56 167 VAL A C 1
ATOM 1318 O O . VAL A 1 167 ? 11.397 11.725 11.143 1.00 98.56 167 VAL A O 1
ATOM 1321 N N . MET A 1 168 ? 10.404 12.200 9.177 1.00 98.81 168 MET A N 1
ATOM 1322 C CA . MET A 1 168 ? 9.029 12.002 9.657 1.00 98.81 168 MET A CA 1
ATOM 1323 C C . MET A 1 168 ? 8.825 10.587 10.221 1.00 98.81 168 MET A C 1
ATOM 1325 O O . MET A 1 168 ? 8.324 10.422 11.338 1.00 98.81 168 MET A O 1
ATOM 1329 N N . LEU A 1 169 ? 9.276 9.565 9.486 1.00 98.69 169 LEU A N 1
ATOM 1330 C CA . LEU A 1 169 ? 9.234 8.162 9.898 1.00 98.69 169 LEU A CA 1
ATOM 1331 C C . LEU A 1 169 ? 10.058 7.929 11.158 1.00 98.69 169 LEU A C 1
ATOM 1333 O O . LEU A 1 169 ? 9.555 7.324 12.099 1.00 98.69 169 LEU A O 1
ATOM 1337 N N . LYS A 1 170 ? 11.286 8.449 11.229 1.00 98.56 170 LYS A N 1
ATOM 1338 C CA . LYS A 1 170 ? 12.146 8.286 12.406 1.00 98.56 170 LYS A CA 1
ATOM 1339 C C . LYS A 1 170 ? 11.562 8.929 13.657 1.00 98.56 170 LYS A C 1
ATOM 1341 O O . LYS A 1 170 ? 11.618 8.329 14.728 1.00 98.56 170 LYS A O 1
ATOM 1346 N N . LEU A 1 171 ? 10.967 10.114 13.528 1.00 98.62 171 LEU A N 1
ATOM 1347 C CA . LEU A 1 171 ? 10.265 10.782 14.624 1.00 98.62 171 LEU A CA 1
ATOM 1348 C C . LEU A 1 171 ? 9.043 9.981 15.081 1.00 98.62 171 LEU A C 1
ATOM 1350 O O . LEU A 1 171 ? 8.810 9.853 16.281 1.00 98.62 171 LEU A O 1
ATOM 135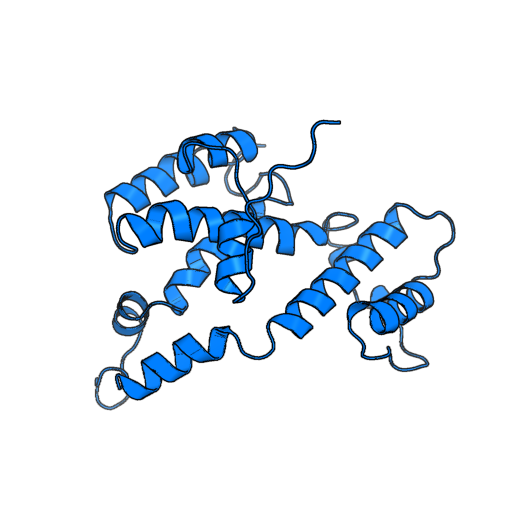4 N N . PHE A 1 172 ? 8.276 9.421 14.143 1.00 98.75 172 PHE A N 1
ATOM 1355 C CA . PHE A 1 172 ? 7.079 8.654 14.473 1.00 98.75 172 PHE A CA 1
ATOM 1356 C C . PHE A 1 172 ? 7.392 7.250 15.012 1.00 98.75 172 PHE A C 1
ATOM 1358 O O . PHE A 1 172 ? 6.696 6.774 15.901 1.00 98.75 172 PHE A O 1
ATOM 1365 N N . LEU A 1 173 ? 8.428 6.578 14.515 1.00 98.50 173 LEU A N 1
ATOM 1366 C CA . LEU A 1 173 ? 8.793 5.208 14.895 1.00 98.50 173 LEU A CA 1
ATOM 1367 C C . LEU A 1 173 ? 9.803 5.150 16.051 1.00 98.50 173 LEU A C 1
ATOM 1369 O O . LEU A 1 173 ? 9.953 4.102 16.676 1.00 98.50 173 LEU A O 1
ATOM 1373 N N . GLY A 1 174 ? 10.533 6.239 16.309 1.00 98.38 174 GLY A N 1
ATOM 1374 C CA . GLY A 1 174 ? 11.674 6.274 17.232 1.00 98.38 174 GLY A CA 1
ATOM 1375 C C . GLY A 1 174 ? 12.938 5.588 16.693 1.00 98.38 174 GLY A C 1
ATOM 1376 O O . GLY A 1 174 ? 13.916 5.434 17.421 1.00 98.38 174 GLY A O 1
ATOM 1377 N N . ARG A 1 175 ? 12.921 5.151 15.430 1.00 98.50 175 ARG A N 1
ATOM 1378 C CA . ARG A 1 175 ? 13.999 4.450 14.718 1.00 98.50 175 ARG A CA 1
ATOM 1379 C C . ARG A 1 175 ? 13.774 4.547 13.211 1.00 98.50 175 ARG A C 1
ATOM 1381 O O . ARG A 1 175 ? 12.685 4.908 12.779 1.00 98.50 175 ARG A O 1
ATOM 1388 N N . ASP A 1 176 ? 14.767 4.159 12.422 1.00 98.19 176 ASP A N 1
ATOM 1389 C CA . ASP A 1 176 ? 14.582 4.012 10.978 1.00 98.19 176 ASP A CA 1
ATOM 1390 C C . ASP A 1 176 ? 13.600 2.847 10.668 1.00 98.19 176 ASP A C 1
ATOM 1392 O O . ASP A 1 176 ? 13.509 1.883 11.455 1.00 98.19 176 ASP A O 1
ATOM 1396 N N . PRO A 1 177 ? 12.809 2.946 9.580 1.00 97.25 177 PRO A N 1
ATOM 1397 C CA . PRO A 1 177 ? 11.796 1.953 9.226 1.00 97.25 177 PRO A CA 1
ATOM 1398 C C . PRO A 1 177 ? 12.418 0.620 8.789 1.00 97.25 177 PRO A C 1
ATOM 1400 O O . PRO A 1 177 ? 13.550 0.572 8.306 1.00 97.25 177 PRO A O 1
ATOM 1403 N N . LYS A 1 178 ? 11.671 -0.477 8.949 1.00 96.69 178 LYS A N 1
ATOM 1404 C CA . LYS A 1 178 ? 12.090 -1.838 8.573 1.00 96.69 178 LYS A CA 1
ATOM 1405 C C . LYS A 1 178 ? 10.970 -2.598 7.868 1.00 96.69 178 LYS A C 1
ATOM 1407 O O . LYS A 1 178 ? 9.793 -2.309 8.054 1.00 96.69 178 LYS A O 1
ATOM 1412 N N . GLN A 1 179 ? 11.338 -3.636 7.121 1.00 96.69 179 GLN A N 1
ATOM 1413 C CA . GLN A 1 179 ? 10.384 -4.524 6.446 1.00 96.69 179 GLN A CA 1
ATOM 1414 C C . GLN A 1 179 ? 9.733 -5.571 7.360 1.00 96.69 179 GLN A C 1
ATOM 1416 O O . GLN A 1 179 ? 8.789 -6.237 6.949 1.00 96.69 179 GLN A O 1
ATOM 1421 N N . ASP A 1 180 ? 10.208 -5.720 8.596 1.00 97.19 180 ASP A N 1
ATOM 1422 C CA . ASP A 1 180 ? 9.808 -6.784 9.519 1.00 97.19 180 ASP A CA 1
ATOM 1423 C C . ASP A 1 180 ? 8.285 -6.868 9.693 1.00 97.19 180 ASP A C 1
ATOM 1425 O O . ASP A 1 180 ? 7.694 -7.936 9.541 1.00 97.19 180 ASP A O 1
ATOM 1429 N N . ALA A 1 181 ? 7.631 -5.731 9.952 1.00 97.25 181 ALA A N 1
ATOM 1430 C CA . ALA A 1 181 ? 6.182 -5.666 10.120 1.00 97.25 181 ALA A CA 1
ATOM 1431 C C . ALA A 1 181 ? 5.433 -6.083 8.846 1.00 97.25 181 ALA A C 1
ATOM 1433 O O . ALA A 1 181 ? 4.430 -6.796 8.919 1.00 97.25 181 ALA A O 1
ATOM 1434 N N . PHE A 1 182 ? 5.940 -5.681 7.677 1.00 97.38 182 PHE A N 1
ATOM 1435 C CA . PHE A 1 182 ? 5.400 -6.089 6.385 1.00 97.38 182 PHE A CA 1
ATOM 1436 C C . PHE A 1 182 ? 5.526 -7.600 6.186 1.00 97.38 182 PHE A C 1
ATOM 1438 O O . PHE A 1 182 ? 4.512 -8.254 5.952 1.00 97.38 182 PHE A O 1
ATOM 1445 N N . LEU A 1 183 ? 6.714 -8.177 6.372 1.00 96.81 183 LEU A N 1
ATOM 1446 C CA . LEU A 1 183 ? 6.946 -9.618 6.224 1.00 96.81 183 LEU A CA 1
ATOM 1447 C C . LEU A 1 183 ? 6.068 -10.442 7.176 1.00 96.81 183 LEU A C 1
ATOM 1449 O O . LEU A 1 183 ? 5.376 -11.363 6.735 1.00 96.81 183 LEU A O 1
ATOM 1453 N N . LEU A 1 184 ? 6.005 -10.050 8.453 1.00 95.75 184 LEU A N 1
ATOM 1454 C CA . LEU A 1 184 ? 5.128 -10.677 9.445 1.00 95.75 184 LEU A CA 1
ATOM 1455 C C . LEU A 1 184 ? 3.654 -10.591 9.033 1.00 95.75 184 LEU A C 1
ATOM 1457 O O . LEU A 1 184 ? 2.918 -11.568 9.174 1.00 95.75 184 LEU A O 1
ATOM 1461 N N . SER A 1 185 ? 3.218 -9.458 8.467 1.00 95.06 185 SER A N 1
ATOM 1462 C CA . SER A 1 185 ? 1.840 -9.288 7.986 1.00 95.06 185 SER A CA 1
ATOM 1463 C C . SER A 1 185 ? 1.480 -10.221 6.827 1.00 95.06 185 SER A C 1
ATOM 1465 O O . SER A 1 185 ? 0.296 -10.473 6.620 1.00 95.06 185 SER A O 1
ATOM 1467 N N . LYS A 1 186 ? 2.475 -10.741 6.095 1.00 95.19 186 LYS A N 1
ATOM 1468 C CA . LYS A 1 186 ? 2.313 -11.726 5.013 1.00 95.19 186 LYS A CA 1
ATOM 1469 C C . LYS A 1 186 ? 2.568 -13.169 5.476 1.00 95.19 186 LYS A C 1
ATOM 1471 O O . LYS A 1 186 ? 2.551 -14.082 4.656 1.00 95.19 186 LYS A O 1
ATOM 1476 N N . GLY A 1 187 ? 2.811 -13.389 6.771 1.00 93.19 187 GLY A N 1
ATOM 1477 C CA . GLY A 1 187 ? 3.116 -14.708 7.337 1.00 93.19 187 GLY A CA 1
ATOM 1478 C C . GLY A 1 187 ? 4.540 -15.204 7.065 1.00 93.19 187 GLY A C 1
ATOM 1479 O O . GLY A 1 187 ? 4.803 -16.396 7.214 1.00 93.19 187 GLY A O 1
ATOM 1480 N N . LEU A 1 188 ? 5.452 -14.315 6.665 1.00 94.75 188 LEU A N 1
ATOM 1481 C CA . LEU A 1 188 ? 6.860 -14.634 6.441 1.00 94.75 188 LEU A CA 1
ATOM 1482 C C . LEU A 1 188 ? 7.669 -14.450 7.731 1.00 94.75 188 LEU A C 1
ATOM 1484 O O . LEU A 1 188 ? 7.338 -13.625 8.585 1.00 94.75 188 LEU A O 1
ATOM 1488 N N . GLN A 1 189 ? 8.740 -15.231 7.870 1.00 88.88 189 GLN A N 1
ATOM 1489 C CA . GLN A 1 189 ? 9.670 -15.104 8.990 1.00 88.88 189 GLN A CA 1
ATOM 1490 C C . GLN A 1 189 ? 10.681 -13.989 8.716 1.00 88.88 189 GLN A C 1
ATOM 1492 O O . GLN A 1 189 ? 11.106 -13.788 7.580 1.00 88.88 189 GLN A O 1
ATOM 1497 N N . VAL A 1 190 ? 11.074 -13.280 9.772 1.00 82.62 190 VAL A N 1
ATOM 1498 C CA . VAL A 1 190 ? 12.146 -12.284 9.726 1.00 82.62 190 VAL A CA 1
ATOM 1499 C C . VAL A 1 190 ? 13.375 -12.933 10.337 1.00 82.62 190 VAL A C 1
ATOM 1501 O O . VAL A 1 190 ? 13.382 -13.216 11.538 1.00 82.62 190 VAL A O 1
ATOM 1504 N N . ASP A 1 191 ? 14.387 -13.201 9.517 1.00 74.69 191 ASP A N 1
ATOM 1505 C CA . ASP A 1 191 ? 15.651 -13.711 10.032 1.00 74.69 191 ASP A CA 1
ATOM 1506 C C . ASP A 1 191 ? 16.367 -12.594 10.802 1.00 74.69 191 ASP A C 1
ATOM 1508 O O . ASP A 1 191 ? 16.489 -11.466 10.321 1.00 74.69 191 ASP A O 1
ATOM 1512 N N . ARG A 1 192 ? 16.784 -12.886 12.036 1.00 62.97 192 ARG A N 1
ATOM 1513 C CA . ARG A 1 192 ? 17.456 -11.918 12.920 1.00 62.97 192 ARG A CA 1
ATOM 1514 C C . ARG A 1 192 ? 18.977 -12.008 12.828 1.00 62.97 192 ARG A C 1
ATOM 1516 O O . ARG A 1 192 ? 19.660 -11.429 13.670 1.00 62.97 192 ARG A O 1
ATOM 1523 N N . SER A 1 193 ? 19.513 -12.733 11.848 1.00 53.75 193 SER A N 1
ATOM 1524 C CA . SER A 1 193 ? 20.947 -12.730 11.582 1.00 53.75 193 SER A CA 1
ATOM 1525 C C . SER A 1 193 ? 21.394 -11.316 11.202 1.00 53.75 193 SER A C 1
ATOM 1527 O O . SER A 1 193 ? 20.946 -10.775 10.188 1.00 53.75 193 SER A O 1
ATOM 1529 N N . GLU A 1 194 ? 22.262 -10.710 12.014 1.00 46.50 194 GLU A N 1
ATOM 1530 C CA . GLU A 1 194 ? 22.976 -9.492 11.629 1.00 46.50 194 GLU A CA 1
ATOM 1531 C C . GLU A 1 194 ? 23.671 -9.726 10.278 1.00 46.50 194 GLU A C 1
ATOM 1533 O O . GLU A 1 194 ? 24.232 -10.808 10.066 1.00 46.50 194 GLU A O 1
ATOM 1538 N N . PRO A 1 195 ? 23.641 -8.760 9.343 1.00 46.94 195 PRO A N 1
ATOM 1539 C CA . PRO A 1 195 ? 24.448 -8.879 8.141 1.00 46.94 195 PRO A CA 1
ATOM 1540 C C . PRO A 1 195 ? 25.911 -9.019 8.564 1.00 46.94 195 PRO A C 1
ATOM 1542 O O . PRO A 1 195 ? 26.391 -8.256 9.405 1.00 46.94 195 PRO A O 1
ATOM 1545 N N . ALA A 1 196 ? 26.609 -10.008 7.999 1.00 41.84 196 ALA A N 1
ATOM 1546 C CA . ALA A 1 196 ? 28.049 -10.134 8.173 1.00 41.84 196 ALA A CA 1
ATOM 1547 C C . ALA A 1 196 ? 28.688 -8.779 7.845 1.00 41.84 196 ALA A C 1
ATOM 1549 O O . ALA A 1 196 ? 28.438 -8.227 6.771 1.00 41.84 196 ALA A O 1
ATOM 1550 N N . ALA A 1 197 ? 29.440 -8.226 8.800 1.00 47.03 197 ALA A N 1
ATOM 1551 C CA . ALA A 1 197 ? 30.162 -6.979 8.610 1.00 47.03 197 ALA A CA 1
ATOM 1552 C C . ALA A 1 197 ? 30.996 -7.077 7.325 1.00 47.03 197 ALA A C 1
ATOM 1554 O O . ALA A 1 197 ? 31.750 -8.039 7.154 1.00 47.03 197 ALA A O 1
ATOM 1555 N N . CYS A 1 198 ? 30.788 -6.122 6.418 1.00 41.25 198 CYS A N 1
ATOM 1556 C CA . CYS A 1 198 ? 31.576 -5.989 5.199 1.00 41.25 198 CYS A CA 1
ATOM 1557 C C . CYS A 1 198 ? 32.962 -5.426 5.520 1.00 41.25 198 CYS A C 1
ATOM 1559 O O . CYS A 1 198 ? 33.039 -4.548 6.413 1.00 41.25 198 CYS A O 1
#

Nearest PDB structures (foldseek):
  1s4b-assembly1_P  TM=9.614E-01  e=8.369E-23  Homo sapiens
  2o36-assembly1_A  TM=9.632E-01  e=1.952E-22  Homo sapiens
  5luz-assembly2_B  TM=9.853E-01  e=8.854E-19  Homo sapiens
  5lv0-assembly2_B  TM=9.800E-01  e=1.869E-18  Homo sapiens
  5luz-assembly1_A  TM=9.834E-01  e=3.399E-18  Homo sapiens

InterPro domains:
  IPR001567 Peptidase M3A/M3B catalytic domain [PF01432] (2-186)
  IPR024077 Neurolysin/Thimet oligopeptidase, domain 2 [G3DSA:1.10.1370.10] (2-198)
  IPR045090 Peptidase M3A/M3B [PTHR11804] (1-189)